Protein AF-X0WWN8-F1 (afdb_monomer_lite)

Sequence (260 aa):
TLLLDTERAAAITFVRDGEHRLFQGLSSFEMRWWQDDHRIAAACLRKPAFGNFRCLVDVGGPGGLRWAAAVEVFHGNGSYVFSQMDLVEKAAWAPVAGLLLARLADAVPSWRPVDARALAGEDAFARVGAHGPELPRDFGAGQLAGAQVVLLTGDTLWQLSPAQLRALRKWLEHGGCLYVHHLRPEQEKPLAVLCSHELELIESPQERLVFNRPGYGLARGLSSADLYLRGRGARHAGDMPGKLYAATTVATARGHVTGV

Structure (mmCIF, N/CA/C/O backbone):
data_AF-X0WWN8-F1
#
_entry.id   AF-X0WWN8-F1
#
loop_
_atom_site.group_PDB
_atom_site.id
_atom_site.type_symbol
_atom_site.label_atom_id
_atom_site.label_alt_id
_atom_site.label_comp_id
_atom_site.label_asym_id
_atom_site.label_entity_id
_atom_site.label_seq_id
_atom_site.pdbx_PDB_ins_code
_atom_site.Cartn_x
_atom_site.Cartn_y
_atom_site.Cartn_z
_atom_site.occupancy
_atom_site.B_iso_or_equiv
_atom_site.auth_seq_id
_atom_site.auth_comp_id
_atom_site.auth_asym_id
_atom_site.auth_atom_id
_atom_site.pdbx_PDB_model_num
ATOM 1 N N . THR A 1 1 ? -9.148 2.940 -13.073 1.00 72.69 1 THR A N 1
ATOM 2 C CA . THR A 1 1 ? -8.622 2.316 -14.305 1.00 72.69 1 THR A CA 1
ATOM 3 C C . THR A 1 1 ? -7.165 2.674 -14.471 1.00 72.69 1 THR A C 1
ATOM 5 O O . THR A 1 1 ? -6.834 3.841 -14.291 1.00 72.69 1 THR A O 1
ATOM 8 N N . LEU A 1 2 ? -6.306 1.693 -14.760 1.00 84.88 2 LEU A N 1
ATOM 9 C CA . LEU A 1 2 ? -4.914 1.945 -15.141 1.00 84.88 2 LEU A CA 1
ATOM 10 C C . LEU A 1 2 ? -4.880 2.433 -16.589 1.00 84.88 2 LEU A C 1
ATOM 12 O O . LEU A 1 2 ? -5.488 1.810 -17.455 1.00 84.88 2 LEU A O 1
ATOM 16 N N . LEU A 1 3 ? -4.209 3.556 -16.830 1.00 92.94 3 LEU A N 1
ATOM 17 C CA . LEU A 1 3 ? -4.091 4.154 -18.157 1.00 92.94 3 LEU A CA 1
ATOM 18 C C . LEU A 1 3 ? -2.618 4.244 -18.529 1.00 92.94 3 LEU A C 1
ATOM 20 O O . LEU A 1 3 ? -1.817 4.742 -17.740 1.00 92.94 3 LEU A O 1
ATOM 24 N N . LEU A 1 4 ? -2.284 3.777 -19.724 1.00 95.06 4 LEU A N 1
ATOM 25 C CA . LEU A 1 4 ? -0.950 3.899 -20.288 1.00 95.06 4 LEU A CA 1
ATOM 26 C C . LEU A 1 4 ? -0.747 5.317 -20.831 1.00 95.06 4 LEU A C 1
ATOM 28 O O . LEU A 1 4 ? -1.624 5.840 -21.517 1.00 95.06 4 LEU A O 1
ATOM 32 N N . ASP A 1 5 ? 0.393 5.932 -20.537 1.00 95.69 5 ASP A N 1
ATOM 33 C CA . ASP A 1 5 ? 0.824 7.188 -21.151 1.00 95.69 5 ASP A CA 1
ATOM 34 C C . ASP A 1 5 ? 2.019 6.893 -22.056 1.00 95.69 5 ASP A C 1
ATOM 36 O O . ASP A 1 5 ? 3.155 6.812 -21.591 1.00 95.69 5 ASP A O 1
ATOM 40 N N . THR A 1 6 ? 1.751 6.694 -23.348 1.00 95.12 6 THR A N 1
ATOM 41 C CA . THR A 1 6 ? 2.735 6.235 -24.342 1.00 95.12 6 THR A CA 1
ATOM 42 C C . THR A 1 6 ? 3.897 7.202 -24.547 1.00 95.12 6 THR A C 1
ATOM 44 O O . THR A 1 6 ? 4.957 6.786 -25.004 1.00 95.12 6 THR A O 1
ATOM 47 N N . GLU A 1 7 ? 3.732 8.474 -24.186 1.00 94.62 7 GLU A N 1
ATOM 48 C CA . GLU A 1 7 ? 4.774 9.497 -24.311 1.00 94.62 7 GLU A CA 1
ATOM 49 C C . GLU A 1 7 ? 5.650 9.594 -23.053 1.00 94.62 7 GLU A C 1
ATOM 51 O O . GLU A 1 7 ? 6.690 10.260 -23.049 1.00 94.62 7 GLU A O 1
ATOM 56 N N . ARG A 1 8 ? 5.259 8.935 -21.954 1.00 95.56 8 ARG A N 1
ATOM 57 C CA . ARG A 1 8 ? 5.990 9.007 -20.689 1.00 95.56 8 ARG A CA 1
ATOM 58 C C . ARG A 1 8 ? 7.080 7.945 -20.611 1.00 95.56 8 ARG A C 1
ATOM 60 O O . ARG A 1 8 ? 6.812 6.789 -20.296 1.00 95.56 8 ARG A O 1
ATOM 67 N N . ALA A 1 9 ? 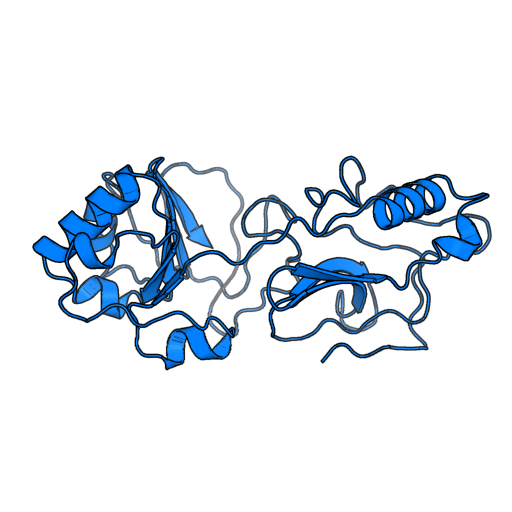8.328 8.368 -20.779 1.00 96.00 9 ALA A N 1
ATOM 68 C CA . ALA A 1 9 ? 9.510 7.581 -20.431 1.00 96.00 9 ALA A CA 1
ATOM 69 C C . ALA A 1 9 ? 10.162 8.077 -19.130 1.00 96.00 9 ALA A C 1
ATOM 71 O O . ALA A 1 9 ? 9.916 9.204 -18.684 1.00 96.00 9 ALA A O 1
ATOM 72 N N . ALA A 1 10 ? 11.004 7.239 -18.528 1.00 96.44 10 ALA A N 1
ATOM 73 C CA . ALA A 1 10 ? 11.712 7.556 -17.296 1.00 96.44 10 ALA A CA 1
ATOM 74 C C . ALA A 1 10 ? 13.165 7.076 -17.332 1.00 96.44 10 ALA A C 1
ATOM 76 O O . ALA A 1 10 ? 13.435 5.919 -17.644 1.00 96.44 10 ALA A O 1
ATOM 77 N N . ALA A 1 11 ? 14.082 7.960 -16.937 1.00 96.12 11 ALA A N 1
ATOM 78 C CA . ALA A 1 11 ? 15.487 7.636 -16.675 1.00 96.12 11 ALA A CA 1
ATOM 79 C C . ALA A 1 11 ? 15.794 7.496 -15.170 1.00 96.12 11 ALA A C 1
ATOM 81 O O . ALA A 1 11 ? 16.851 7.015 -14.771 1.00 96.12 11 ALA A O 1
ATOM 82 N N . ILE A 1 12 ? 14.866 7.942 -14.320 1.00 95.81 12 ILE A N 1
ATOM 83 C CA . ILE A 1 12 ? 14.924 7.855 -12.860 1.00 95.81 12 ILE A CA 1
ATOM 84 C C . ILE A 1 12 ? 13.549 7.405 -12.390 1.00 95.81 12 ILE A C 1
ATOM 86 O O . ILE A 1 12 ? 12.536 8.002 -12.765 1.00 95.81 12 ILE A O 1
ATOM 90 N N . THR A 1 13 ? 13.519 6.381 -11.548 1.00 95.44 13 THR A N 1
ATOM 91 C CA . THR A 1 13 ? 12.290 5.898 -10.921 1.00 95.44 13 THR A CA 1
ATOM 92 C C . THR A 1 13 ? 12.496 5.702 -9.422 1.00 95.44 13 THR A C 1
ATOM 94 O O . THR A 1 13 ? 13.626 5.692 -8.927 1.00 95.44 13 THR A O 1
ATOM 97 N N . PHE A 1 14 ? 11.403 5.624 -8.666 1.00 94.44 14 PHE A N 1
ATOM 98 C CA . PHE A 1 14 ? 11.459 5.620 -7.207 1.00 94.44 14 PHE A CA 1
ATOM 99 C C . PHE A 1 14 ? 10.725 4.413 -6.637 1.00 94.44 14 PHE A C 1
ATOM 101 O O . PHE A 1 14 ? 9.507 4.318 -6.768 1.00 94.44 14 PHE A O 1
ATOM 108 N N . VAL A 1 15 ? 11.447 3.522 -5.959 1.00 93.62 15 VAL A N 1
ATOM 109 C CA . VAL A 1 15 ? 10.846 2.383 -5.252 1.00 93.62 15 VAL A CA 1
ATOM 110 C C . VAL A 1 15 ? 9.921 2.904 -4.147 1.00 93.62 15 VAL A C 1
ATOM 112 O O . VAL A 1 15 ? 10.316 3.750 -3.339 1.00 93.62 15 VAL A O 1
ATOM 115 N N . ARG A 1 16 ? 8.679 2.413 -4.129 1.00 91.00 16 ARG A N 1
ATOM 116 C CA . ARG A 1 16 ? 7.638 2.772 -3.149 1.00 91.00 16 ARG A CA 1
ATOM 117 C C . ARG A 1 16 ? 7.248 1.648 -2.218 1.00 91.00 16 ARG A C 1
ATOM 119 O O . ARG A 1 16 ? 6.665 1.916 -1.175 1.00 91.00 16 ARG A O 1
ATOM 126 N N . ASP A 1 17 ? 7.594 0.418 -2.552 1.00 89.81 17 ASP A N 1
ATOM 127 C CA . ASP A 1 17 ? 7.449 -0.716 -1.654 1.00 89.81 17 ASP A CA 1
ATOM 128 C C . ASP A 1 17 ? 8.761 -1.505 -1.631 1.00 89.81 17 ASP A C 1
ATOM 130 O O . ASP A 1 17 ? 8.952 -2.442 -2.403 1.00 89.81 17 ASP A O 1
ATOM 134 N N . GLY A 1 18 ? 9.691 -1.086 -0.766 1.00 85.69 18 GLY A N 1
ATOM 135 C CA . GLY A 1 18 ? 10.992 -1.748 -0.609 1.00 85.69 18 GLY A CA 1
ATOM 136 C C . GLY A 1 18 ? 10.896 -3.111 0.085 1.00 85.69 18 GLY A C 1
ATOM 137 O O . GLY A 1 18 ? 11.795 -3.938 -0.044 1.00 85.69 18 GLY A O 1
ATOM 138 N N . GLU A 1 19 ? 9.787 -3.371 0.783 1.00 86.19 19 GLU A N 1
ATOM 139 C CA . GLU A 1 19 ? 9.475 -4.671 1.384 1.00 86.19 19 GLU A CA 1
ATOM 140 C C . GLU A 1 19 ? 8.786 -5.623 0.395 1.00 86.19 19 GLU A C 1
ATOM 142 O O . GLU A 1 19 ? 8.494 -6.775 0.727 1.00 86.19 19 GLU A O 1
ATOM 147 N N . HIS A 1 20 ? 8.465 -5.163 -0.816 1.00 89.56 20 HIS A N 1
ATOM 148 C CA . HIS A 1 20 ? 7.943 -6.037 -1.854 1.00 89.56 20 HIS A CA 1
ATOM 149 C C . HIS A 1 20 ? 9.041 -6.999 -2.307 1.00 89.56 20 HIS A C 1
ATOM 151 O O . HIS A 1 20 ? 10.164 -6.577 -2.581 1.00 89.56 20 HIS A O 1
ATOM 157 N N . ARG A 1 21 ? 8.717 -8.286 -2.477 1.00 89.44 21 ARG A N 1
ATOM 158 C CA . ARG A 1 21 ? 9.696 -9.322 -2.863 1.00 89.44 21 ARG A CA 1
ATOM 159 C C . ARG A 1 21 ? 10.474 -8.963 -4.135 1.00 89.44 21 ARG A C 1
ATOM 161 O O . ARG A 1 21 ? 11.662 -9.252 -4.234 1.00 89.44 21 ARG A O 1
ATOM 168 N N . LEU A 1 22 ? 9.823 -8.280 -5.080 1.00 91.44 22 LEU A N 1
ATOM 169 C CA . LEU A 1 22 ? 10.475 -7.790 -6.301 1.00 91.44 22 LEU A CA 1
ATOM 170 C C . LEU A 1 22 ? 11.592 -6.778 -6.015 1.00 91.44 22 LEU A C 1
ATOM 172 O O . LEU A 1 22 ? 12.627 -6.822 -6.671 1.00 91.44 22 LEU A O 1
ATOM 176 N N . PHE A 1 23 ? 11.427 -5.909 -5.020 1.00 91.56 23 PHE A N 1
ATOM 177 C CA . PHE A 1 23 ? 12.335 -4.791 -4.741 1.00 91.56 23 PHE A CA 1
ATOM 178 C C . PHE A 1 23 ? 13.143 -4.968 -3.457 1.00 91.56 23 PHE A C 1
ATOM 180 O O . PHE A 1 23 ? 13.880 -4.069 -3.071 1.00 91.56 23 PHE A O 1
ATOM 187 N N . GLN A 1 24 ? 13.068 -6.135 -2.815 1.00 89.19 24 GLN A N 1
ATOM 188 C CA . GLN A 1 24 ? 13.803 -6.397 -1.586 1.00 89.19 24 GLN A CA 1
ATOM 189 C C . GLN A 1 24 ? 15.311 -6.194 -1.794 1.00 89.19 24 GLN A C 1
ATOM 191 O O . GLN A 1 24 ? 15.911 -6.769 -2.712 1.00 89.19 24 GLN A O 1
ATOM 196 N N . GLY A 1 25 ? 15.911 -5.357 -0.946 1.00 90.00 25 GLY A N 1
ATOM 197 C CA . GLY A 1 25 ? 17.326 -4.983 -1.030 1.00 90.00 25 GLY A CA 1
ATOM 198 C C . GLY A 1 25 ? 17.665 -3.981 -2.140 1.00 90.00 25 GLY A C 1
ATOM 199 O O . GLY A 1 25 ? 18.836 -3.665 -2.307 1.00 90.00 25 GLY A O 1
ATOM 200 N N . LEU A 1 26 ? 16.671 -3.479 -2.881 1.00 92.00 26 LEU A N 1
ATOM 201 C CA . LEU A 1 26 ? 16.834 -2.424 -3.878 1.00 92.00 26 LEU A CA 1
ATOM 202 C C . LEU A 1 26 ? 16.269 -1.110 -3.343 1.00 92.00 26 LEU A C 1
ATOM 204 O O . LEU A 1 26 ? 15.210 -1.062 -2.714 1.00 92.00 26 LEU A O 1
ATOM 208 N N . SER A 1 27 ? 16.970 -0.023 -3.628 1.00 90.88 27 SER A N 1
ATOM 209 C CA . SER A 1 27 ? 16.557 1.333 -3.303 1.00 90.88 27 SER A CA 1
ATOM 210 C C . SER A 1 27 ? 16.242 2.118 -4.577 1.00 90.88 27 SER A C 1
ATOM 212 O O . SER A 1 27 ? 16.374 1.637 -5.700 1.00 90.88 27 SER A O 1
ATOM 214 N N . SER A 1 28 ? 15.850 3.384 -4.424 1.00 92.69 28 SER A N 1
ATOM 215 C CA . SER A 1 28 ? 15.693 4.283 -5.577 1.00 92.69 28 SER A CA 1
ATOM 216 C C . SER A 1 28 ? 17.030 4.679 -6.224 1.00 92.69 28 SER A C 1
ATOM 218 O O . SER A 1 28 ? 17.020 5.446 -7.184 1.00 92.69 28 SER A O 1
ATOM 220 N N . PHE A 1 29 ? 18.173 4.255 -5.676 1.00 93.38 29 PHE A N 1
ATOM 221 C CA . PHE A 1 29 ? 19.491 4.501 -6.259 1.00 93.38 29 PHE A CA 1
ATOM 222 C C . PHE A 1 29 ? 19.765 3.551 -7.428 1.00 93.38 29 PHE A C 1
ATOM 224 O O . PHE A 1 29 ? 20.108 4.013 -8.511 1.00 93.38 29 PHE A O 1
ATOM 231 N N . GLU A 1 30 ? 19.491 2.255 -7.252 1.00 93.75 30 GLU A N 1
ATOM 232 C CA . GLU A 1 30 ? 19.628 1.224 -8.295 1.00 93.75 30 GLU A CA 1
ATOM 233 C C . GLU A 1 30 ? 18.630 1.419 -9.455 1.00 93.75 30 GLU A C 1
ATOM 235 O O . GLU A 1 30 ? 18.763 0.839 -10.533 1.00 93.75 30 GLU A O 1
ATOM 240 N N . MET A 1 31 ? 17.627 2.271 -9.244 1.00 93.81 31 MET A N 1
ATOM 241 C CA . MET A 1 31 ? 16.556 2.589 -10.182 1.00 93.81 31 MET A CA 1
ATOM 242 C C . MET A 1 31 ? 16.827 3.888 -10.961 1.00 93.81 31 MET A C 1
ATOM 244 O O . MET A 1 31 ? 15.917 4.701 -11.172 1.00 93.81 31 MET A O 1
ATOM 248 N N . ARG A 1 32 ? 18.085 4.107 -11.368 1.00 94.56 32 ARG A N 1
ATOM 249 C CA . ARG A 1 32 ? 18.541 5.292 -12.119 1.00 94.56 32 ARG A CA 1
ATOM 250 C C . ARG A 1 32 ? 19.454 4.895 -13.273 1.00 94.56 32 ARG A C 1
ATOM 252 O O . ARG A 1 32 ? 20.302 4.027 -13.102 1.00 94.56 32 ARG A O 1
ATOM 259 N N . TRP A 1 33 ? 19.279 5.570 -14.407 1.00 93.44 33 TRP A N 1
ATOM 260 C CA . TRP A 1 33 ? 20.206 5.608 -15.539 1.00 93.44 33 TRP A CA 1
ATOM 261 C C . TRP A 1 33 ? 20.709 4.234 -15.981 1.00 93.44 33 TRP A C 1
ATOM 263 O O . TRP A 1 33 ? 21.897 3.929 -15.908 1.00 93.44 33 TRP A O 1
ATOM 273 N N . TRP A 1 34 ? 19.787 3.381 -16.425 1.00 92.44 34 TRP A N 1
ATOM 274 C CA . TRP A 1 34 ? 20.163 2.053 -16.896 1.00 92.44 34 TRP A CA 1
ATOM 275 C C . TRP A 1 34 ? 20.810 2.125 -18.280 1.00 92.44 34 TRP A C 1
ATOM 277 O O . TRP A 1 34 ? 20.112 2.231 -19.290 1.00 92.44 34 TRP A O 1
ATOM 287 N N . GLN A 1 35 ? 22.132 1.954 -18.299 1.00 83.25 35 GLN A N 1
ATOM 288 C CA . GLN A 1 35 ? 22.954 1.848 -19.511 1.00 83.25 35 GLN A CA 1
ATOM 289 C C . GLN A 1 35 ? 22.896 3.102 -20.405 1.00 83.25 35 GLN A C 1
ATOM 291 O O . GLN A 1 35 ? 22.492 4.168 -19.947 1.00 83.25 35 GLN A O 1
ATOM 296 N N . ASP A 1 36 ? 23.345 2.977 -21.656 1.00 83.12 36 ASP A N 1
ATOM 297 C CA . ASP A 1 36 ? 23.750 4.092 -22.528 1.00 83.12 36 ASP A CA 1
ATOM 298 C C . ASP A 1 36 ? 22.647 5.112 -22.862 1.00 83.12 36 ASP A C 1
ATOM 300 O O . ASP A 1 36 ? 22.922 6.304 -22.980 1.00 83.12 36 ASP A O 1
ATOM 304 N N . ASP A 1 37 ? 21.389 4.681 -22.993 1.00 91.38 37 ASP A N 1
ATOM 305 C CA . ASP A 1 37 ? 20.246 5.587 -23.212 1.00 91.38 37 ASP A CA 1
ATOM 306 C C . ASP A 1 37 ? 19.643 6.119 -21.897 1.00 91.38 37 ASP A C 1
ATOM 308 O O . ASP A 1 37 ? 18.689 6.903 -21.906 1.00 91.38 37 ASP A O 1
ATOM 312 N N . HIS A 1 38 ? 20.190 5.672 -20.761 1.00 94.25 38 HIS A N 1
ATOM 313 C CA . HIS A 1 38 ? 19.754 5.934 -19.394 1.00 94.25 38 HIS A CA 1
ATOM 314 C C . HIS A 1 38 ? 18.285 5.586 -19.097 1.00 94.25 38 HIS A C 1
ATOM 316 O O . HIS A 1 38 ? 17.790 5.917 -18.015 1.00 94.25 38 HIS A O 1
ATOM 322 N N . ARG A 1 39 ? 17.572 4.925 -20.014 1.00 95.31 39 ARG A N 1
ATOM 323 C CA . ARG A 1 39 ? 16.135 4.659 -19.914 1.00 95.31 39 ARG A CA 1
ATOM 324 C C . ARG A 1 39 ? 15.871 3.445 -19.034 1.00 95.31 39 ARG A C 1
ATOM 326 O O . ARG A 1 39 ? 16.554 2.431 -19.118 1.00 95.31 39 ARG A O 1
ATOM 333 N N . ILE A 1 40 ? 14.854 3.557 -18.189 1.00 96.19 40 ILE A N 1
ATOM 334 C CA . ILE A 1 40 ? 14.406 2.502 -17.271 1.00 96.19 40 ILE A CA 1
ATOM 335 C C . ILE A 1 40 ? 13.029 2.003 -17.655 1.00 96.19 40 ILE A C 1
ATOM 337 O O . ILE A 1 40 ? 12.753 0.821 -17.504 1.00 96.19 40 ILE A O 1
ATOM 341 N N . ALA A 1 41 ? 12.160 2.911 -18.087 1.00 96.88 41 ALA A N 1
ATOM 342 C CA . ALA A 1 41 ? 10.789 2.612 -18.448 1.00 96.88 41 ALA A CA 1
ATOM 343 C C . ALA A 1 41 ? 10.343 3.486 -19.619 1.00 96.88 41 ALA A C 1
ATOM 345 O O . ALA A 1 41 ? 10.758 4.646 -19.735 1.00 96.88 41 ALA A O 1
ATOM 346 N N . ALA A 1 42 ? 9.444 2.946 -20.431 1.00 96.00 42 ALA A N 1
ATOM 347 C CA . ALA A 1 42 ? 8.731 3.642 -21.492 1.00 96.00 42 ALA A CA 1
ATOM 348 C C . ALA A 1 42 ? 7.225 3.417 -21.325 1.00 96.00 42 ALA A C 1
ATOM 350 O O . ALA A 1 42 ? 6.813 2.479 -20.657 1.00 96.00 42 ALA A O 1
ATOM 351 N N . ALA A 1 43 ? 6.399 4.283 -21.911 1.00 96.31 43 ALA A N 1
ATOM 352 C CA . ALA A 1 43 ? 4.944 4.188 -21.823 1.00 96.31 43 ALA A CA 1
ATOM 353 C C . ALA A 1 43 ? 4.402 4.051 -20.375 1.00 96.31 43 ALA A C 1
ATOM 355 O O . ALA A 1 43 ? 3.600 3.177 -20.074 1.00 96.31 43 ALA A O 1
ATOM 356 N N . CYS A 1 44 ? 4.858 4.880 -19.432 1.00 97.12 44 CYS A N 1
ATOM 357 C CA . CYS A 1 44 ? 4.551 4.691 -18.008 1.00 97.12 44 CYS A CA 1
ATOM 358 C C . CYS A 1 44 ? 3.044 4.765 -17.691 1.00 97.12 44 CYS A C 1
ATOM 360 O O . CYS A 1 44 ? 2.265 5.469 -18.333 1.00 97.12 44 CYS A O 1
ATOM 362 N N . LEU A 1 45 ? 2.628 4.087 -16.621 1.00 96.75 45 LEU A N 1
ATOM 363 C CA . LEU A 1 45 ? 1.233 4.035 -16.183 1.00 96.75 45 LEU A CA 1
ATOM 364 C C . LEU A 1 45 ? 0.861 5.316 -15.437 1.00 96.75 45 LEU A C 1
ATOM 366 O O . LEU A 1 45 ? 1.573 5.730 -14.528 1.00 96.75 45 LEU A O 1
ATOM 370 N N . ARG A 1 46 ? -0.292 5.918 -15.729 1.00 94.00 46 ARG A N 1
ATOM 371 C CA . ARG A 1 46 ? -0.890 6.927 -14.845 1.00 94.00 46 ARG A CA 1
ATOM 372 C C . ARG A 1 46 ? -1.384 6.248 -13.571 1.00 94.00 46 ARG A C 1
ATOM 374 O O . ARG A 1 46 ? -2.137 5.273 -13.641 1.00 94.00 46 ARG A O 1
ATOM 381 N N . LYS A 1 47 ? -0.999 6.784 -12.410 1.00 91.00 47 LYS A N 1
ATOM 382 C CA . LYS A 1 47 ? -1.446 6.257 -11.116 1.00 91.00 47 LYS A CA 1
ATOM 383 C C . LYS A 1 47 ? -2.972 6.360 -11.010 1.00 91.00 47 LYS A C 1
ATOM 385 O O . LYS A 1 47 ? -3.519 7.440 -11.261 1.00 91.00 47 LYS A O 1
ATOM 390 N N . PRO A 1 48 ? -3.675 5.274 -10.644 1.00 86.94 48 PRO A N 1
ATOM 391 C CA . PRO A 1 48 ? -5.092 5.362 -10.330 1.00 86.94 48 PRO A CA 1
ATOM 392 C C . PRO A 1 48 ? -5.310 6.283 -9.125 1.00 86.94 48 PRO A C 1
ATOM 394 O O . PRO A 1 48 ? -4.488 6.331 -8.217 1.00 86.94 48 PRO A O 1
ATOM 397 N N . ALA A 1 49 ? -6.429 7.006 -9.104 1.00 80.12 49 ALA A N 1
ATOM 398 C CA . ALA A 1 49 ? -6.795 7.839 -7.956 1.00 80.12 49 ALA A CA 1
ATOM 399 C C . ALA A 1 49 ? -7.454 7.032 -6.819 1.00 80.12 49 ALA A C 1
ATOM 401 O O . ALA A 1 49 ? -7.479 7.483 -5.681 1.00 80.12 49 ALA A O 1
ATOM 402 N N . PHE A 1 50 ? -8.018 5.863 -7.135 1.00 77.81 50 PHE A N 1
ATOM 403 C CA . PHE A 1 50 ? -8.726 4.983 -6.206 1.00 77.81 50 PHE A CA 1
ATOM 404 C C . PHE A 1 50 ? -8.730 3.539 -6.728 1.00 77.81 50 PHE A C 1
ATOM 406 O O . PHE A 1 50 ? -8.504 3.298 -7.920 1.00 77.81 50 PHE A O 1
ATOM 413 N N . GLY A 1 51 ? -9.022 2.595 -5.832 1.00 80.12 51 GLY A N 1
ATOM 414 C CA . GLY A 1 51 ? -9.122 1.164 -6.113 1.00 80.12 51 GLY A CA 1
ATOM 415 C C . GLY A 1 51 ? -8.124 0.329 -5.311 1.00 80.12 51 GLY A C 1
ATOM 416 O O . GLY A 1 51 ? -7.298 0.860 -4.574 1.00 80.12 51 GLY A O 1
ATOM 417 N N . ASN A 1 52 ? -8.195 -0.990 -5.479 1.00 83.88 52 ASN A N 1
ATOM 418 C CA . ASN A 1 52 ? -7.354 -1.937 -4.755 1.00 83.88 52 ASN A CA 1
ATOM 419 C C . ASN A 1 52 ? -6.025 -2.168 -5.497 1.00 83.88 52 ASN A C 1
ATOM 421 O O . ASN A 1 52 ? -5.857 -3.143 -6.232 1.00 83.88 52 ASN A O 1
ATOM 425 N N . PHE A 1 53 ? -5.097 -1.221 -5.363 1.00 88.50 53 PHE A N 1
ATOM 426 C CA . PHE A 1 53 ? -3.783 -1.273 -6.003 1.00 88.50 53 PHE A CA 1
ATOM 427 C C . PHE A 1 53 ? -2.682 -0.782 -5.062 1.00 88.50 53 PHE A C 1
ATOM 429 O O . PHE A 1 53 ? -2.936 -0.081 -4.084 1.00 88.50 53 PHE A O 1
ATOM 436 N N . ARG A 1 54 ? -1.438 -1.117 -5.395 1.00 90.62 54 ARG A N 1
ATOM 437 C CA . ARG A 1 54 ? -0.230 -0.618 -4.746 1.00 90.62 54 ARG A CA 1
ATOM 438 C C . ARG A 1 54 ? 0.741 -0.119 -5.806 1.00 90.62 54 ARG A C 1
ATOM 440 O O . ARG A 1 54 ? 1.102 -0.857 -6.719 1.00 90.62 54 ARG A O 1
ATOM 447 N N . CYS A 1 55 ? 1.193 1.128 -5.689 1.00 93.19 55 CYS A N 1
ATOM 448 C CA . CYS A 1 55 ? 2.292 1.596 -6.529 1.00 93.19 55 CYS A CA 1
ATOM 449 C C . CYS A 1 55 ? 3.591 0.938 -6.057 1.00 93.19 55 CYS A C 1
ATOM 451 O O . CYS A 1 55 ? 3.937 1.047 -4.885 1.00 93.19 55 CYS A O 1
ATOM 453 N N . LEU A 1 56 ? 4.314 0.252 -6.937 1.00 94.12 56 LEU A N 1
ATOM 454 C CA . LEU A 1 56 ? 5.588 -0.367 -6.570 1.00 94.12 56 LEU A CA 1
ATOM 455 C C . LEU A 1 56 ? 6.764 0.550 -6.903 1.00 94.12 56 LEU A C 1
ATOM 457 O O . LEU A 1 56 ? 7.710 0.658 -6.120 1.00 94.12 56 LEU A O 1
ATOM 461 N N . VAL A 1 57 ? 6.687 1.231 -8.050 1.00 95.38 57 VAL A N 1
ATOM 462 C CA . VAL A 1 57 ? 7.733 2.124 -8.552 1.00 95.38 57 VAL A CA 1
ATOM 463 C C . VAL A 1 57 ? 7.097 3.361 -9.179 1.00 95.38 57 VAL A C 1
ATOM 465 O O . VAL A 1 57 ? 6.415 3.262 -10.197 1.00 95.38 57 VAL A O 1
ATOM 468 N N . ASP A 1 58 ? 7.360 4.528 -8.599 1.00 95.44 58 ASP A N 1
ATOM 469 C CA . ASP A 1 58 ? 6.904 5.828 -9.094 1.00 95.44 58 ASP A CA 1
ATOM 470 C C . ASP A 1 58 ? 7.801 6.362 -10.220 1.00 95.44 58 ASP A C 1
ATOM 472 O O . ASP A 1 58 ? 9.015 6.140 -10.250 1.00 95.44 58 ASP A O 1
ATOM 476 N N . VAL A 1 59 ? 7.199 7.183 -11.075 1.00 95.62 59 VAL A N 1
ATOM 477 C CA . VAL A 1 59 ? 7.848 7.939 -12.147 1.00 95.62 59 VAL A CA 1
ATOM 478 C C . VAL A 1 59 ? 7.514 9.421 -11.990 1.00 95.62 59 VAL A C 1
ATOM 480 O O . VAL A 1 59 ? 6.356 9.808 -11.809 1.00 95.62 59 VAL A O 1
ATOM 483 N N . GLY A 1 60 ? 8.547 10.262 -12.059 1.00 91.69 60 GLY A N 1
ATOM 484 C CA . GLY A 1 60 ? 8.388 11.713 -12.079 1.00 91.69 60 GLY A CA 1
ATOM 485 C C . GLY A 1 60 ? 7.960 12.234 -13.451 1.00 91.69 60 GLY A C 1
ATOM 486 O O . GLY A 1 60 ? 8.318 11.680 -14.487 1.00 91.69 60 GLY A O 1
ATOM 487 N N . GLY A 1 61 ? 7.223 13.340 -13.461 1.00 88.31 61 GLY A N 1
ATOM 488 C CA . GLY A 1 61 ? 6.851 14.053 -14.678 1.00 88.31 61 GLY A CA 1
ATOM 489 C C . GLY A 1 61 ? 6.168 15.391 -14.378 1.00 88.31 61 GLY A C 1
ATOM 490 O O . GLY A 1 61 ? 6.192 15.863 -13.235 1.00 88.31 61 GLY A O 1
ATOM 491 N N . PRO A 1 62 ? 5.536 16.019 -15.385 1.00 85.19 62 PRO A N 1
ATOM 492 C CA . PRO A 1 62 ? 4.751 17.235 -15.203 1.00 85.19 62 PRO A CA 1
ATOM 493 C C . PRO A 1 62 ? 3.689 17.070 -14.106 1.00 85.19 62 PRO A C 1
ATOM 495 O O . PRO A 1 62 ? 2.841 16.183 -14.155 1.00 85.19 62 PRO A O 1
ATOM 498 N N . GLY A 1 63 ? 3.728 17.926 -13.086 1.00 82.06 63 GLY A N 1
ATOM 499 C CA . GLY A 1 63 ? 2.804 17.827 -11.952 1.00 82.06 63 GLY A CA 1
ATOM 500 C C . GLY A 1 63 ? 3.171 16.765 -10.906 1.00 82.06 63 GLY A C 1
ATOM 501 O O . GLY A 1 63 ? 2.322 16.438 -10.074 1.00 82.06 63 GLY A O 1
ATOM 502 N N . GLY A 1 64 ? 4.410 16.257 -10.918 1.00 88.75 64 GLY A N 1
ATOM 503 C CA . GLY A 1 64 ? 4.995 15.453 -9.844 1.00 88.75 64 GLY A CA 1
ATOM 504 C C . GLY A 1 64 ? 5.005 13.948 -10.120 1.00 88.75 64 GLY A C 1
ATOM 505 O O . GLY A 1 64 ? 5.273 13.505 -11.234 1.00 88.75 64 GLY A O 1
ATOM 506 N N . LEU A 1 65 ? 4.736 13.158 -9.081 1.00 90.75 65 LEU A N 1
ATOM 507 C CA . LEU A 1 65 ? 4.802 11.690 -9.087 1.00 90.75 65 LEU A CA 1
ATOM 508 C C . LEU A 1 65 ? 3.455 11.071 -9.491 1.00 90.75 65 LEU A C 1
ATOM 510 O O . LEU A 1 65 ? 2.856 10.307 -8.740 1.00 90.75 65 LEU A O 1
ATOM 514 N N . ARG A 1 66 ? 2.928 11.469 -10.654 1.00 91.19 66 ARG A N 1
ATOM 515 C CA . ARG A 1 66 ? 1.599 11.038 -11.139 1.00 91.19 66 ARG A CA 1
ATOM 516 C C . ARG A 1 66 ? 1.631 9.751 -11.962 1.00 91.19 66 ARG A C 1
ATOM 518 O O . ARG A 1 66 ? 0.573 9.255 -12.354 1.00 91.19 66 ARG A O 1
ATOM 525 N N . TRP A 1 67 ? 2.823 9.227 -12.228 1.00 95.62 67 TRP A N 1
ATOM 526 C CA . TRP A 1 67 ? 3.029 8.022 -13.017 1.00 95.62 67 TRP A CA 1
ATOM 527 C C . TRP A 1 67 ? 3.736 6.947 -12.204 1.00 95.62 67 TRP A C 1
ATOM 529 O O . TRP A 1 67 ? 4.374 7.225 -11.189 1.00 95.62 67 TRP A O 1
ATOM 539 N N . ALA A 1 68 ? 3.630 5.719 -12.685 1.00 96.44 68 ALA A N 1
ATOM 540 C CA . ALA A 1 68 ? 4.271 4.548 -12.136 1.00 96.44 68 ALA A CA 1
ATOM 541 C C . ALA A 1 68 ? 4.915 3.734 -13.262 1.00 96.44 68 ALA A C 1
ATOM 543 O O . ALA A 1 68 ? 4.320 3.534 -14.322 1.00 96.44 68 ALA A O 1
ATOM 544 N N . ALA A 1 69 ? 6.126 3.248 -13.011 1.00 96.94 69 ALA A N 1
ATOM 545 C CA . ALA A 1 69 ? 6.774 2.254 -13.858 1.00 96.94 69 ALA A CA 1
ATOM 546 C C . ALA A 1 69 ? 6.317 0.838 -13.487 1.00 96.94 69 ALA A C 1
ATOM 548 O O . ALA A 1 69 ? 6.380 -0.056 -14.324 1.00 96.94 69 ALA A O 1
ATOM 549 N N . ALA A 1 70 ? 5.837 0.629 -12.255 1.00 95.75 70 ALA A N 1
ATOM 550 C CA . ALA A 1 70 ? 5.254 -0.639 -11.838 1.00 95.75 70 ALA A CA 1
ATOM 551 C C . ALA A 1 70 ? 4.131 -0.457 -10.810 1.00 95.75 70 ALA A C 1
ATOM 553 O O . ALA A 1 70 ? 4.267 0.312 -9.853 1.00 95.75 70 ALA A O 1
ATOM 554 N N . VAL A 1 71 ? 3.040 -1.201 -10.990 1.00 94.75 71 VAL A N 1
ATOM 555 C CA . VAL A 1 71 ? 1.866 -1.216 -10.106 1.00 94.75 71 VAL A CA 1
ATOM 556 C C . VAL A 1 71 ? 1.432 -2.657 -9.862 1.00 94.75 71 VAL A C 1
ATOM 558 O O . VAL A 1 71 ? 1.339 -3.444 -10.800 1.00 94.75 71 VAL A O 1
ATOM 561 N N . GLU A 1 72 ? 1.122 -2.985 -8.613 1.00 93.25 72 GLU A N 1
ATOM 562 C CA . GLU A 1 72 ? 0.419 -4.210 -8.245 1.00 93.25 72 GLU A CA 1
ATOM 563 C C . GLU A 1 72 ? -1.081 -3.920 -8.121 1.00 93.25 72 GLU A C 1
ATOM 565 O O . GLU A 1 72 ? -1.478 -2.945 -7.484 1.00 93.25 72 GLU A O 1
ATOM 570 N N . VAL A 1 73 ? -1.929 -4.744 -8.729 1.00 91.19 73 VAL A N 1
ATOM 571 C CA . VAL A 1 73 ? -3.391 -4.658 -8.621 1.00 91.19 73 VAL A CA 1
ATOM 572 C C . VAL A 1 73 ? -3.903 -5.924 -7.962 1.00 91.19 73 VAL A C 1
ATOM 574 O O . VAL A 1 73 ? -3.644 -7.023 -8.450 1.00 91.19 73 VAL A O 1
ATOM 577 N N . PHE A 1 74 ? -4.651 -5.771 -6.875 1.00 87.94 74 PHE A N 1
ATOM 578 C CA . PHE A 1 74 ? -5.200 -6.887 -6.114 1.00 87.94 74 PHE A CA 1
ATOM 579 C C . PHE A 1 74 ? -6.567 -7.282 -6.671 1.00 87.94 74 PHE A C 1
ATOM 581 O O . PHE A 1 74 ? -7.445 -6.435 -6.866 1.00 87.94 74 PHE A O 1
ATOM 588 N N . HIS A 1 75 ? -6.753 -8.573 -6.935 1.00 85.62 75 HIS A N 1
ATOM 589 C CA . HIS A 1 75 ? -7.978 -9.094 -7.527 1.00 85.62 75 HIS A CA 1
ATOM 590 C C . HIS A 1 75 ? -8.262 -10.528 -7.067 1.00 85.62 75 HIS A C 1
ATOM 592 O O . HIS A 1 75 ? -7.417 -11.416 -7.191 1.00 85.62 75 HIS A O 1
ATOM 598 N N . GLY A 1 76 ? -9.477 -10.769 -6.567 1.00 84.94 76 GLY A N 1
ATOM 599 C CA . GLY A 1 76 ? -9.884 -12.080 -6.061 1.00 84.94 76 GLY A CA 1
ATOM 600 C C . GLY A 1 76 ? -8.993 -12.539 -4.906 1.00 84.94 76 GLY A C 1
ATOM 601 O O . GLY A 1 76 ? -8.914 -11.859 -3.891 1.00 84.94 76 GLY A O 1
ATOM 602 N N . ASN A 1 77 ? -8.309 -13.672 -5.084 1.00 82.94 77 ASN A N 1
ATOM 603 C CA . ASN A 1 77 ? -7.386 -14.260 -4.103 1.00 82.94 77 ASN A CA 1
ATOM 604 C C . ASN A 1 77 ? -5.902 -14.031 -4.446 1.00 82.94 77 ASN A C 1
ATOM 606 O O . ASN A 1 77 ? -5.043 -14.765 -3.962 1.00 82.94 77 ASN A O 1
ATOM 610 N N . GLY A 1 78 ? -5.592 -13.064 -5.312 1.00 87.38 78 GLY A N 1
ATOM 611 C CA . GLY A 1 78 ? -4.223 -12.804 -5.745 1.00 87.38 78 GLY A CA 1
ATOM 612 C C . GLY A 1 78 ? -4.020 -11.388 -6.268 1.00 87.38 78 GLY A C 1
ATOM 613 O O . GLY A 1 78 ? -4.778 -10.466 -5.960 1.00 87.38 78 GLY A O 1
ATOM 614 N N . SER A 1 79 ? -2.969 -11.213 -7.059 1.00 90.75 79 SER A N 1
ATOM 615 C CA . SER A 1 79 ? -2.601 -9.923 -7.627 1.00 90.75 79 SER A CA 1
ATOM 616 C C . SER A 1 79 ? -1.975 -10.060 -9.011 1.00 90.75 79 SER A C 1
ATOM 618 O O . SER A 1 79 ? -1.485 -11.121 -9.396 1.00 90.75 79 SER A O 1
ATOM 620 N N . TYR A 1 80 ? -1.999 -8.955 -9.750 1.00 90.88 80 TYR A N 1
ATOM 621 C CA . TYR A 1 80 ? -1.301 -8.770 -11.016 1.00 90.88 80 TYR A CA 1
ATOM 622 C C . TYR A 1 80 ? -0.252 -7.678 -10.850 1.00 90.88 80 TYR A C 1
ATOM 624 O O . TYR A 1 80 ? -0.556 -6.619 -10.301 1.00 90.88 80 TYR A O 1
ATOM 632 N N . VAL A 1 81 ? 0.955 -7.894 -11.371 1.00 92.19 81 VAL A N 1
ATOM 633 C CA . VAL A 1 81 ? 1.984 -6.851 -11.447 1.00 92.19 81 VAL A CA 1
ATOM 634 C C . VAL A 1 81 ? 2.078 -6.351 -12.882 1.00 92.19 81 VAL A C 1
ATOM 636 O O . VAL A 1 81 ? 2.462 -7.088 -13.786 1.00 92.19 81 VAL A O 1
ATOM 639 N N . PHE A 1 82 ? 1.747 -5.080 -13.085 1.00 93.69 82 PHE A N 1
ATOM 640 C CA . PHE A 1 82 ? 1.947 -4.376 -14.345 1.00 93.69 82 PHE A CA 1
ATOM 641 C C . PHE A 1 82 ? 3.283 -3.642 -14.278 1.00 93.69 82 PHE A C 1
ATOM 643 O O . PHE A 1 82 ? 3.473 -2.808 -13.394 1.00 93.69 82 PHE A O 1
ATOM 650 N N . SER A 1 83 ? 4.196 -3.935 -15.203 1.00 95.12 83 SER A N 1
ATOM 651 C CA . SER A 1 83 ? 5.503 -3.278 -15.311 1.00 95.12 83 SER A CA 1
ATOM 652 C C . SER A 1 83 ? 5.662 -2.661 -16.694 1.00 95.12 83 SER A C 1
ATOM 654 O O . SER A 1 83 ? 5.323 -3.283 -17.695 1.00 95.12 83 SER A O 1
ATOM 656 N N . GLN A 1 84 ? 6.167 -1.435 -16.728 1.00 96.62 84 GLN A N 1
ATOM 657 C CA . GLN A 1 84 ? 6.580 -0.690 -17.919 1.00 96.62 84 GLN A CA 1
ATOM 658 C C . GLN A 1 84 ? 8.092 -0.434 -17.924 1.00 96.62 84 GLN A C 1
ATOM 660 O O . GLN A 1 84 ? 8.596 0.354 -18.715 1.00 96.62 84 GLN A O 1
ATOM 665 N N . MET A 1 85 ? 8.817 -1.080 -17.007 1.00 96.88 85 MET A N 1
ATOM 666 C CA . MET A 1 85 ? 10.273 -1.068 -17.004 1.00 96.88 85 MET A CA 1
ATOM 667 C C . MET A 1 85 ? 10.803 -1.942 -18.145 1.00 96.88 85 MET A C 1
ATOM 669 O O . MET A 1 85 ? 10.248 -3.012 -18.403 1.00 96.88 85 MET A O 1
ATOM 673 N N . ASP A 1 86 ? 11.912 -1.531 -18.752 1.00 96.44 86 ASP A N 1
ATOM 674 C CA . ASP A 1 86 ? 12.594 -2.177 -19.882 1.00 96.44 86 ASP A CA 1
ATOM 675 C C . ASP A 1 86 ? 13.332 -3.459 -19.437 1.00 96.44 86 ASP A C 1
ATOM 677 O O . ASP A 1 86 ? 14.523 -3.653 -19.682 1.00 96.44 86 ASP A O 1
ATOM 681 N N . LEU A 1 87 ? 12.642 -4.340 -18.709 1.00 96.06 87 LEU A N 1
ATOM 682 C CA . LEU A 1 87 ? 13.239 -5.495 -18.044 1.00 96.06 87 LEU A CA 1
ATOM 683 C C . LEU A 1 87 ? 13.745 -6.527 -19.045 1.00 96.06 87 LEU A C 1
ATOM 685 O O . LEU A 1 87 ? 14.866 -6.997 -18.914 1.00 96.06 87 LEU A O 1
ATOM 689 N N . VAL A 1 88 ? 12.927 -6.864 -20.044 1.00 95.62 88 VAL A N 1
ATOM 690 C CA . VAL A 1 88 ? 13.266 -7.876 -21.055 1.00 95.62 88 VAL A CA 1
ATOM 691 C C . VAL A 1 88 ? 14.381 -7.370 -21.963 1.00 95.62 88 VAL A C 1
ATOM 693 O O . VAL A 1 88 ? 15.376 -8.062 -22.157 1.00 95.62 88 VAL A O 1
ATOM 696 N N . GLU A 1 89 ? 14.245 -6.142 -22.466 1.00 94.19 89 GLU A N 1
ATOM 697 C CA . GLU A 1 89 ? 15.206 -5.530 -23.391 1.00 94.19 89 GLU A CA 1
ATOM 698 C C . GLU A 1 89 ? 16.593 -5.366 -22.758 1.00 94.19 89 GLU A C 1
ATOM 700 O O . GLU A 1 89 ? 17.612 -5.544 -23.428 1.00 94.19 89 GLU A O 1
ATOM 705 N N . LYS A 1 90 ? 16.646 -5.058 -21.455 1.00 95.56 90 LYS A N 1
ATOM 706 C CA . LYS A 1 90 ? 17.901 -4.752 -20.758 1.00 95.56 90 LYS A CA 1
ATOM 707 C C . LYS A 1 90 ? 18.417 -5.882 -19.867 1.00 95.56 90 LYS A C 1
ATOM 709 O O . LYS A 1 90 ? 19.510 -5.732 -19.327 1.00 95.56 90 LYS A O 1
ATOM 714 N N . ALA A 1 91 ? 17.714 -7.010 -19.731 1.00 95.94 91 ALA A N 1
ATOM 715 C CA . ALA A 1 91 ? 18.083 -8.086 -18.798 1.00 95.94 91 ALA A CA 1
ATOM 716 C C . ALA A 1 91 ? 19.521 -8.599 -18.962 1.00 95.94 91 ALA A C 1
ATOM 718 O O . ALA A 1 91 ? 20.182 -8.886 -17.967 1.00 95.94 91 ALA A O 1
ATOM 719 N N . ALA A 1 92 ? 20.007 -8.705 -20.203 1.00 93.81 92 ALA A N 1
ATOM 720 C CA . ALA A 1 92 ? 21.332 -9.250 -20.497 1.00 93.81 92 ALA A CA 1
ATOM 721 C C . ALA A 1 92 ? 22.492 -8.305 -20.132 1.00 93.81 92 ALA A C 1
ATOM 723 O O . ALA A 1 92 ? 23.627 -8.759 -20.011 1.00 93.81 92 ALA A O 1
ATOM 724 N N . TRP A 1 93 ? 22.224 -7.008 -19.947 1.00 92.50 93 TRP A N 1
ATOM 725 C CA . TRP A 1 93 ? 23.274 -5.986 -19.844 1.00 92.50 93 TRP A CA 1
ATOM 726 C C . TRP A 1 93 ? 23.113 -5.078 -18.623 1.00 92.50 93 TRP A C 1
ATOM 728 O O . TRP A 1 93 ? 24.100 -4.564 -18.114 1.00 92.50 93 TRP A O 1
ATOM 738 N N . ALA A 1 94 ? 21.893 -4.867 -18.121 1.00 94.75 94 ALA A N 1
ATOM 739 C CA . ALA A 1 94 ? 21.617 -4.143 -16.884 1.00 94.75 94 ALA A CA 1
ATOM 740 C C . ALA A 1 94 ? 21.329 -5.150 -15.754 1.00 94.75 94 ALA A C 1
ATOM 742 O O . ALA A 1 94 ? 20.239 -5.728 -15.723 1.00 94.75 94 ALA A O 1
ATOM 743 N N . PRO A 1 95 ? 22.253 -5.347 -14.789 1.00 93.94 95 PRO A N 1
ATOM 744 C CA . PRO A 1 95 ? 22.088 -6.357 -13.739 1.00 93.94 95 PRO A CA 1
ATOM 745 C C . PRO A 1 95 ? 20.786 -6.210 -12.941 1.00 93.94 95 PRO A C 1
ATOM 747 O O . PRO A 1 95 ? 20.140 -7.203 -12.615 1.00 93.94 95 PRO A O 1
ATOM 750 N N . VAL A 1 96 ? 20.362 -4.970 -12.673 1.00 95.50 96 VAL A N 1
ATOM 751 C CA . VAL A 1 96 ? 19.101 -4.681 -11.970 1.00 95.50 96 VAL A CA 1
ATOM 752 C C . VAL A 1 96 ? 17.888 -5.128 -12.791 1.00 95.50 96 VAL A C 1
ATOM 754 O O . VAL A 1 96 ? 16.964 -5.713 -12.231 1.00 95.50 96 VAL A O 1
ATOM 757 N N . ALA A 1 97 ? 17.899 -4.923 -14.112 1.00 96.06 97 ALA A N 1
ATOM 758 C CA . ALA A 1 97 ? 16.822 -5.367 -14.994 1.00 96.06 97 ALA A CA 1
ATOM 759 C C . ALA A 1 97 ? 16.721 -6.900 -15.027 1.00 96.06 97 ALA A C 1
ATOM 761 O O . ALA A 1 97 ? 15.629 -7.444 -14.866 1.00 96.06 97 ALA A O 1
ATOM 762 N N . GLY A 1 98 ? 17.860 -7.594 -15.149 1.00 96.19 98 GLY A N 1
ATOM 763 C CA . GLY A 1 98 ? 17.916 -9.059 -15.126 1.00 96.19 98 GLY A CA 1
ATOM 764 C C . GLY A 1 98 ? 17.446 -9.646 -13.793 1.00 96.19 98 GLY A C 1
ATOM 765 O O . GLY A 1 98 ? 16.638 -10.574 -13.773 1.00 96.19 98 GLY A O 1
ATOM 766 N N . LEU A 1 99 ? 17.869 -9.053 -12.671 1.00 96.12 99 LEU A N 1
ATOM 767 C CA . LEU A 1 99 ? 17.415 -9.438 -11.333 1.00 96.12 99 LEU A CA 1
ATOM 768 C C . LEU A 1 99 ? 15.900 -9.260 -11.167 1.00 96.12 99 LEU A C 1
ATOM 770 O O . LEU A 1 99 ? 15.225 -10.160 -10.669 1.00 96.12 99 LEU A O 1
ATOM 774 N N . LEU A 1 100 ? 15.357 -8.106 -11.564 1.00 95.62 100 LEU A N 1
ATOM 775 C CA . LEU A 1 100 ? 13.923 -7.827 -11.465 1.00 95.62 100 LEU A CA 1
ATOM 776 C C . LEU A 1 100 ? 13.099 -8.753 -12.366 1.00 95.62 100 LEU A C 1
ATOM 778 O O . LEU A 1 100 ? 12.041 -9.216 -11.939 1.00 95.62 100 LEU A O 1
ATOM 782 N N . LEU A 1 101 ? 13.589 -9.062 -13.571 1.00 96.06 101 LEU A N 1
ATOM 783 C CA . LEU A 1 101 ? 12.945 -10.013 -14.476 1.00 96.06 101 LEU A CA 1
ATOM 784 C C . LEU A 1 101 ? 12.900 -11.423 -13.873 1.00 96.06 101 LEU A C 1
ATOM 786 O O . LEU A 1 101 ? 11.839 -12.042 -13.866 1.00 96.06 101 LEU A O 1
ATOM 790 N N . ALA A 1 102 ? 14.013 -11.901 -13.307 1.00 95.00 102 ALA A N 1
ATOM 791 C CA . ALA A 1 102 ? 14.058 -13.189 -12.615 1.00 95.00 102 ALA A CA 1
ATOM 792 C C . ALA A 1 102 ? 13.094 -13.222 -11.418 1.00 95.00 102 ALA A C 1
ATOM 794 O O . ALA A 1 102 ? 12.304 -14.150 -11.271 1.00 95.00 102 ALA A O 1
ATOM 795 N N . ARG A 1 103 ? 13.072 -12.159 -10.602 1.00 93.94 103 ARG A N 1
ATOM 796 C CA . ARG A 1 103 ? 12.144 -12.051 -9.465 1.00 93.94 103 ARG A CA 1
ATOM 797 C C . ARG A 1 103 ? 10.680 -12.031 -9.891 1.00 93.94 103 ARG A C 1
ATOM 799 O O . ARG A 1 103 ? 9.859 -12.548 -9.145 1.00 93.94 103 ARG A O 1
ATOM 806 N N . LEU A 1 104 ? 10.350 -11.430 -11.036 1.00 91.56 104 LEU A N 1
ATOM 807 C CA . LEU A 1 104 ? 9.001 -11.466 -11.607 1.00 91.56 104 LEU A CA 1
ATOM 808 C C . LEU A 1 104 ? 8.625 -12.867 -12.089 1.00 91.56 104 LEU A C 1
ATOM 810 O O . LEU A 1 104 ? 7.503 -13.293 -11.837 1.00 91.56 104 LEU A O 1
ATOM 814 N N . ALA A 1 105 ? 9.548 -13.585 -12.732 1.00 89.81 105 ALA A N 1
ATOM 815 C CA . ALA A 1 105 ? 9.322 -14.970 -13.145 1.00 89.81 105 ALA A CA 1
ATOM 816 C C . ALA A 1 105 ? 9.083 -15.899 -11.937 1.00 89.81 105 ALA A C 1
ATOM 818 O O . ALA A 1 105 ? 8.232 -16.782 -12.000 1.00 89.81 105 ALA A O 1
ATOM 819 N N . ASP A 1 106 ? 9.764 -15.638 -10.818 1.00 87.31 106 ASP A N 1
ATOM 820 C CA . ASP A 1 106 ? 9.621 -16.382 -9.557 1.00 87.31 106 ASP A CA 1
ATOM 821 C C . ASP A 1 106 ? 8.519 -15.835 -8.627 1.00 87.31 106 ASP A C 1
ATOM 823 O O . ASP A 1 106 ? 8.308 -16.342 -7.509 1.00 87.31 106 ASP A O 1
ATOM 827 N N . ALA A 1 107 ? 7.850 -14.748 -9.023 1.00 78.94 107 ALA A N 1
ATOM 828 C CA . ALA A 1 107 ? 6.876 -14.080 -8.178 1.00 78.94 107 ALA A CA 1
ATOM 829 C C . ALA A 1 107 ? 5.592 -14.908 -8.098 1.00 78.94 107 ALA A C 1
ATOM 831 O O . ALA A 1 107 ? 4.764 -14.922 -9.003 1.00 78.94 107 ALA A O 1
ATOM 832 N N . VAL A 1 108 ? 5.391 -15.547 -6.948 1.00 69.44 108 VAL A N 1
ATOM 833 C CA . VAL A 1 108 ? 4.074 -16.035 -6.536 1.00 69.44 108 VAL A CA 1
ATOM 834 C C . VAL A 1 108 ? 3.346 -14.869 -5.864 1.00 69.44 108 VAL A C 1
ATOM 836 O O . VAL A 1 108 ? 3.932 -14.275 -4.949 1.00 69.44 108 VAL A O 1
ATOM 839 N N . PRO A 1 109 ? 2.104 -14.532 -6.265 1.00 66.88 109 PRO A N 1
ATOM 840 C CA . PRO A 1 109 ? 1.304 -13.532 -5.570 1.00 66.88 109 PRO A CA 1
ATOM 841 C C . PRO A 1 109 ? 1.250 -13.850 -4.073 1.00 66.88 109 PRO A C 1
ATOM 843 O O . PRO A 1 109 ? 0.743 -14.894 -3.661 1.00 66.88 109 PRO A O 1
ATOM 846 N N . SER A 1 110 ? 1.823 -12.974 -3.249 1.00 67.44 110 SER A N 1
ATOM 847 C CA . SER A 1 110 ? 1.853 -13.151 -1.792 1.00 67.44 110 SER A CA 1
ATOM 848 C C . SER A 1 110 ? 0.660 -12.502 -1.102 1.00 67.44 110 SER A C 1
ATOM 850 O O . SER A 1 110 ? 0.459 -12.695 0.096 1.00 67.44 110 SER A O 1
ATOM 852 N N . TRP A 1 111 ? -0.112 -11.696 -1.832 1.00 79.38 111 TRP A N 1
ATOM 853 C CA . TRP A 1 111 ? -1.288 -11.050 -1.282 1.00 79.38 111 TRP A CA 1
ATOM 854 C C . TRP A 1 111 ? -2.421 -12.056 -1.097 1.00 79.38 111 TRP A C 1
ATOM 856 O O . TRP A 1 111 ? -2.739 -12.833 -1.995 1.00 79.38 111 TRP A O 1
ATOM 866 N N . ARG A 1 112 ? -3.041 -12.004 0.080 1.00 76.88 112 ARG A N 1
ATOM 867 C CA . ARG A 1 112 ? -4.286 -12.699 0.387 1.00 76.88 112 ARG A CA 1
ATOM 868 C C . ARG A 1 112 ? -5.260 -11.684 0.981 1.00 76.88 112 ARG A C 1
ATOM 870 O O . ARG A 1 112 ? -4.814 -10.851 1.777 1.00 76.88 112 ARG A O 1
ATOM 877 N N . PRO A 1 113 ? -6.554 -11.743 0.624 1.00 79.38 113 PRO A N 1
ATOM 878 C CA . PRO A 1 113 ? -7.570 -10.96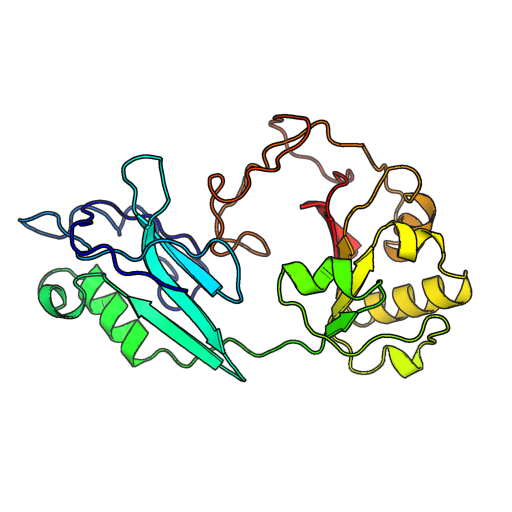4 1.313 1.00 79.38 113 PRO A CA 1
ATOM 879 C C . PRO A 1 113 ? -7.513 -11.238 2.816 1.00 79.38 113 PRO A C 1
ATOM 881 O O . PRO A 1 113 ? -7.284 -12.374 3.232 1.00 79.38 113 PRO A O 1
ATOM 884 N N . VAL A 1 114 ? -7.722 -10.196 3.617 1.00 81.81 114 VAL A N 1
ATOM 885 C CA . VAL A 1 114 ? -7.933 -10.342 5.060 1.00 81.81 114 VAL A CA 1
ATOM 886 C C . VAL A 1 114 ? -9.424 -10.419 5.347 1.00 81.81 114 VAL A C 1
ATOM 888 O O . VAL A 1 114 ? -10.216 -9.721 4.710 1.00 81.81 114 VAL A O 1
ATOM 891 N N . ASP A 1 115 ? -9.803 -11.223 6.336 1.00 83.75 115 ASP A N 1
ATOM 892 C CA . ASP A 1 115 ? -11.183 -11.286 6.809 1.00 83.75 115 ASP A CA 1
ATOM 893 C C . ASP A 1 115 ? -11.518 -10.022 7.608 1.00 83.75 115 ASP A C 1
ATOM 895 O O . ASP A 1 115 ? -11.323 -9.943 8.825 1.00 83.75 115 ASP A O 1
ATOM 899 N N . ALA A 1 116 ? -11.999 -9.001 6.900 1.00 85.12 116 ALA A N 1
ATOM 900 C CA . ALA A 1 116 ? -12.436 -7.742 7.483 1.00 85.12 116 ALA A CA 1
ATOM 901 C C . ALA A 1 116 ? -13.931 -7.772 7.847 1.00 85.12 116 ALA A C 1
ATOM 903 O O . ALA A 1 116 ? -14.751 -8.408 7.175 1.00 85.12 116 ALA A O 1
ATOM 904 N N . ARG A 1 117 ? -14.296 -7.052 8.909 1.00 86.88 117 ARG A N 1
ATOM 905 C CA . ARG A 1 117 ? -15.679 -6.715 9.276 1.00 86.88 117 ARG A CA 1
ATOM 906 C C . ARG A 1 117 ? -15.800 -5.207 9.432 1.00 86.88 117 ARG A C 1
ATOM 908 O O . ARG A 1 117 ? -14.890 -4.574 9.964 1.00 86.88 117 ARG A O 1
ATOM 915 N N . ALA A 1 118 ? -16.905 -4.634 8.974 1.00 84.94 118 ALA A N 1
ATOM 916 C CA . ALA A 1 118 ? -17.148 -3.201 9.090 1.00 84.94 118 ALA A CA 1
ATOM 917 C C . ALA A 1 118 ? -18.252 -2.934 10.116 1.00 84.94 118 ALA A C 1
ATOM 919 O O . ALA A 1 118 ? -19.348 -3.471 10.015 1.00 84.94 118 ALA A O 1
ATOM 920 N N . LEU A 1 119 ? -17.944 -2.096 11.099 1.00 79.19 119 LEU A N 1
ATOM 921 C CA . LEU A 1 119 ? -18.865 -1.547 12.084 1.00 79.19 119 LEU A CA 1
ATOM 922 C C . LEU A 1 119 ? -18.942 -0.032 11.853 1.00 79.19 119 LEU A C 1
ATOM 924 O O . LEU A 1 119 ? -18.440 0.773 12.635 1.00 79.19 119 LEU A O 1
ATOM 928 N N . ALA A 1 120 ? -19.478 0.352 10.704 1.00 68.25 120 ALA A N 1
ATOM 929 C CA . ALA A 1 120 ? -19.745 1.732 10.324 1.00 68.25 120 ALA A CA 1
ATOM 930 C C . ALA A 1 120 ? -20.884 1.739 9.301 1.00 68.25 120 ALA A C 1
ATOM 932 O O . ALA A 1 120 ? -21.122 0.724 8.650 1.00 68.25 120 ALA A O 1
ATOM 933 N N . GLY A 1 121 ? -21.556 2.882 9.124 1.00 61.72 121 GLY A N 1
ATOM 934 C CA . GLY A 1 121 ? -22.438 3.061 7.968 1.00 61.72 121 GLY A CA 1
ATOM 935 C C . GLY A 1 121 ? -21.659 2.794 6.677 1.00 61.72 121 GLY A C 1
ATOM 936 O O . GLY A 1 121 ? -20.524 3.266 6.549 1.00 61.72 121 GLY A O 1
ATOM 937 N N . GLU A 1 122 ? -22.252 2.021 5.760 1.00 54.78 122 GLU A N 1
ATOM 938 C CA . GLU A 1 122 ? -21.624 1.504 4.530 1.00 54.78 122 GLU A CA 1
ATOM 939 C C . GLU A 1 122 ? -20.817 2.575 3.762 1.00 54.78 122 GLU A C 1
ATOM 941 O O . GLU A 1 122 ? -19.748 2.292 3.215 1.00 54.78 122 GLU A O 1
ATOM 946 N N . ASP A 1 123 ? -21.263 3.833 3.807 1.00 66.00 123 ASP A N 1
ATOM 947 C CA . ASP A 1 123 ? -20.686 4.965 3.077 1.00 66.00 123 ASP A CA 1
ATOM 948 C C . ASP A 1 123 ? -19.229 5.300 3.430 1.00 66.00 123 ASP A C 1
ATOM 950 O O . ASP A 1 123 ? -18.472 5.742 2.558 1.00 66.00 123 ASP A O 1
ATOM 954 N N . ALA A 1 124 ? -18.806 5.113 4.687 1.00 70.31 124 ALA A N 1
ATOM 955 C CA . ALA A 1 124 ? -17.486 5.575 5.131 1.00 70.31 124 ALA A CA 1
ATOM 956 C C . ALA A 1 124 ? -16.342 4.805 4.446 1.00 70.31 124 ALA A C 1
ATOM 958 O O . ALA A 1 124 ? -15.306 5.382 4.112 1.00 70.31 124 ALA A O 1
ATOM 959 N N . PHE A 1 125 ? -16.553 3.511 4.196 1.00 75.19 125 PHE A N 1
ATOM 960 C CA . PHE A 1 125 ? -15.544 2.596 3.659 1.00 75.19 125 PHE A CA 1
ATOM 961 C C . PHE A 1 125 ? -15.821 2.171 2.211 1.00 75.19 125 PHE A C 1
ATOM 963 O O . PHE A 1 125 ? -14.882 1.834 1.482 1.00 75.19 125 PHE A O 1
ATOM 970 N N . ALA A 1 126 ? -17.068 2.292 1.738 1.00 72.50 126 ALA A N 1
ATOM 971 C CA . ALA A 1 126 ? -17.422 2.025 0.344 1.00 72.50 126 ALA A CA 1
ATOM 972 C C . ALA A 1 126 ? -16.603 2.873 -0.645 1.00 72.50 126 ALA A C 1
ATOM 974 O O . ALA A 1 126 ? -16.187 2.382 -1.694 1.00 72.50 126 ALA A O 1
ATOM 975 N N . ARG A 1 127 ? -16.287 4.130 -0.295 1.00 68.38 127 ARG A N 1
ATOM 976 C CA . ARG A 1 127 ? -15.502 5.041 -1.153 1.00 68.38 127 ARG A CA 1
ATOM 977 C C . ARG A 1 127 ? -14.081 4.558 -1.443 1.00 68.38 127 ARG A C 1
ATOM 979 O O . ARG A 1 127 ? -13.520 4.935 -2.470 1.00 68.38 127 ARG A O 1
ATOM 986 N N . VAL A 1 128 ? -13.500 3.750 -0.556 1.00 67.81 128 VAL A N 1
ATOM 987 C CA . VAL A 1 128 ? -12.159 3.167 -0.732 1.00 67.81 128 VAL A CA 1
ATOM 988 C C . VAL A 1 128 ? -12.220 1.717 -1.221 1.00 67.81 128 VAL A C 1
ATOM 990 O O . VAL A 1 128 ? -11.193 1.050 -1.296 1.00 67.81 128 VAL A O 1
ATOM 993 N N . GLY A 1 129 ? -13.413 1.228 -1.585 1.00 68.06 129 GLY A N 1
ATOM 994 C CA . GLY A 1 129 ? -13.633 -0.141 -2.054 1.00 68.06 129 GLY A CA 1
ATOM 995 C C . GLY A 1 129 ? -13.452 -1.201 -0.966 1.00 68.06 129 GLY A C 1
ATOM 996 O O . GLY A 1 129 ? -13.245 -2.373 -1.281 1.00 68.06 129 GLY A O 1
ATOM 997 N N . ALA A 1 130 ? -13.494 -0.806 0.311 1.00 72.06 130 ALA A N 1
ATOM 998 C CA . ALA A 1 130 ? -13.468 -1.742 1.423 1.00 72.06 130 ALA A CA 1
ATOM 999 C C . ALA A 1 130 ? -14.880 -2.309 1.618 1.00 72.06 130 ALA A C 1
ATOM 1001 O O . ALA A 1 130 ? -15.741 -1.689 2.238 1.00 72.06 130 ALA A O 1
ATOM 1002 N N . HIS A 1 131 ? -15.103 -3.491 1.049 1.00 67.62 131 HIS A N 1
ATOM 1003 C CA . HIS A 1 131 ? -16.342 -4.249 1.176 1.00 67.62 131 HIS A CA 1
ATOM 1004 C C . HIS A 1 131 ? -16.098 -5.415 2.135 1.00 67.62 131 HIS A C 1
ATOM 1006 O O . HIS A 1 131 ? -15.343 -6.335 1.824 1.00 67.62 131 HIS A O 1
ATOM 1012 N N . GLY A 1 132 ? -16.703 -5.361 3.318 1.00 69.25 132 GLY A N 1
ATOM 1013 C CA . GLY A 1 132 ? -16.675 -6.443 4.298 1.00 69.25 132 GLY A CA 1
ATOM 1014 C C . GLY A 1 132 ? -18.079 -6.675 4.852 1.00 69.25 132 GLY A C 1
ATOM 1015 O O . GLY A 1 132 ? -18.883 -5.744 4.826 1.00 69.25 132 GLY A O 1
ATOM 1016 N N . PRO A 1 133 ? -18.395 -7.884 5.350 1.00 77.56 133 PRO A N 1
ATOM 1017 C CA . PRO A 1 133 ? -19.665 -8.130 6.019 1.00 77.56 133 PRO A CA 1
ATOM 1018 C C . PRO A 1 133 ? -19.871 -7.146 7.173 1.00 77.56 133 PRO A C 1
ATOM 1020 O O . PRO A 1 133 ? -18.933 -6.875 7.937 1.00 77.56 133 PRO A O 1
ATOM 1023 N N . GLU A 1 134 ? -21.093 -6.630 7.292 1.00 83.62 134 GLU A N 1
ATOM 1024 C CA . GLU A 1 134 ? -21.464 -5.726 8.374 1.00 83.62 134 GLU A CA 1
ATOM 1025 C C . GLU A 1 134 ? -21.393 -6.467 9.714 1.00 83.62 134 GLU A C 1
ATOM 1027 O O . GLU A 1 134 ? -21.868 -7.597 9.864 1.00 83.62 134 GLU A O 1
ATOM 1032 N N . LEU A 1 135 ? -20.765 -5.827 10.694 1.00 86.06 135 LEU A N 1
ATOM 1033 C CA . LEU A 1 135 ? -20.822 -6.258 12.077 1.00 86.06 135 LEU A CA 1
ATOM 1034 C C . LEU A 1 135 ? -22.103 -5.673 12.698 1.00 86.06 135 LEU A C 1
ATOM 1036 O O . LEU A 1 135 ? -22.268 -4.453 12.667 1.00 86.06 135 LEU A O 1
ATOM 1040 N N . PRO A 1 136 ? -23.002 -6.490 13.281 1.00 86.94 136 PRO A N 1
ATOM 1041 C CA . PRO A 1 136 ? -24.231 -5.986 13.887 1.00 86.94 136 PRO A CA 1
ATOM 1042 C C . PRO A 1 136 ? -23.952 -4.931 14.960 1.00 86.94 136 PRO A C 1
ATOM 1044 O O . PRO A 1 136 ? -22.985 -5.044 15.714 1.00 86.94 136 PRO A O 1
ATOM 1047 N N . ARG A 1 137 ? -24.825 -3.924 15.083 1.00 84.38 137 ARG A N 1
ATOM 1048 C CA . ARG A 1 137 ? -24.660 -2.836 16.066 1.00 84.38 137 ARG A CA 1
ATOM 1049 C C . ARG A 1 137 ? -24.623 -3.303 17.519 1.00 84.38 137 ARG A C 1
ATOM 1051 O O . ARG A 1 137 ? -24.118 -2.568 18.356 1.00 84.38 137 ARG A O 1
ATOM 1058 N N . ASP A 1 138 ? -25.141 -4.486 17.818 1.00 87.56 138 ASP A N 1
ATOM 1059 C CA . ASP A 1 138 ? -25.208 -5.125 19.134 1.00 87.56 138 ASP A CA 1
ATOM 1060 C C . ASP A 1 138 ? -24.239 -6.318 19.268 1.00 87.56 138 ASP A C 1
ATOM 1062 O O . ASP A 1 138 ? -24.449 -7.219 20.080 1.00 87.56 138 ASP A O 1
ATOM 1066 N N . PHE A 1 139 ? -23.158 -6.334 18.481 1.00 91.19 139 PHE A N 1
ATOM 1067 C CA . PHE A 1 139 ? -22.201 -7.441 18.460 1.00 91.19 139 PHE A CA 1
ATOM 1068 C C . PHE A 1 139 ? -21.618 -7.802 19.838 1.00 91.19 139 PHE A C 1
ATOM 1070 O O . PHE A 1 139 ? -21.347 -6.951 20.690 1.00 91.19 139 PHE A O 1
ATOM 1077 N N . GLY A 1 140 ? -21.335 -9.093 20.011 1.00 90.50 140 GLY A N 1
ATOM 1078 C CA . GLY A 1 140 ? -20.547 -9.636 21.110 1.00 90.50 140 GLY A CA 1
ATOM 1079 C C . GLY A 1 140 ? -19.259 -10.297 20.618 1.00 90.50 140 GLY A C 1
ATOM 1080 O O . GLY A 1 140 ? -18.868 -10.192 19.456 1.00 90.50 140 GLY A O 1
ATOM 1081 N N . ALA A 1 141 ? -18.589 -11.025 21.514 1.00 87.00 141 ALA A N 1
ATOM 1082 C CA . ALA A 1 141 ? -17.326 -11.698 21.200 1.00 87.00 141 ALA A CA 1
ATOM 1083 C C . ALA A 1 141 ? -17.457 -12.760 20.090 1.00 87.00 141 ALA A C 1
ATOM 1085 O O . ALA A 1 141 ? -16.516 -12.963 19.329 1.00 87.00 141 ALA A O 1
ATOM 1086 N N . GLY A 1 142 ? -18.616 -13.419 19.978 1.00 87.94 142 GLY A N 1
ATOM 1087 C CA . GLY A 1 142 ? -18.852 -14.452 18.965 1.00 87.94 142 GLY A CA 1
ATOM 1088 C C . GLY A 1 142 ? -18.822 -13.905 17.538 1.00 87.94 142 GLY A C 1
ATOM 1089 O O . GLY A 1 142 ? -18.262 -14.539 16.653 1.00 87.94 142 GLY A O 1
ATOM 1090 N N . GLN A 1 143 ? -19.352 -12.701 17.318 1.00 89.25 143 GLN A N 1
ATOM 1091 C CA . GLN A 1 143 ? -19.380 -12.055 16.003 1.00 89.25 143 GLN A CA 1
ATOM 1092 C C . GLN A 1 143 ? -18.013 -11.492 15.576 1.00 89.25 143 GLN A C 1
ATOM 1094 O O . GLN A 1 143 ? -17.803 -11.228 14.395 1.00 89.25 143 GLN A O 1
ATOM 1099 N N . LEU A 1 144 ? -17.078 -11.330 16.518 1.00 89.06 144 LEU A N 1
ATOM 1100 C CA . LEU A 1 144 ? -15.682 -10.973 16.236 1.00 89.06 144 LEU A CA 1
ATOM 1101 C C . LEU A 1 144 ? -14.824 -12.200 15.883 1.00 89.06 144 LEU A C 1
ATOM 1103 O O . LEU A 1 144 ? -13.702 -12.050 15.398 1.00 89.06 144 LEU A O 1
ATOM 1107 N N . ALA A 1 145 ? -15.321 -13.417 16.130 1.00 87.12 145 ALA A N 1
ATOM 1108 C CA . ALA A 1 145 ? -14.574 -14.638 15.865 1.00 87.12 145 ALA A CA 1
ATOM 1109 C C . ALA A 1 145 ? -14.307 -14.797 14.359 1.00 87.12 145 ALA A C 1
ATOM 1111 O O . ALA A 1 145 ? -15.211 -14.690 13.532 1.00 87.12 145 ALA A O 1
ATOM 1112 N N . GLY A 1 146 ? -13.046 -15.042 14.003 1.00 84.62 146 GLY A N 1
ATOM 1113 C CA . GLY A 1 146 ? -12.604 -15.176 12.611 1.00 84.62 146 GLY A CA 1
ATOM 1114 C C . GLY A 1 146 ? -12.367 -13.851 11.880 1.00 84.62 146 GLY A C 1
ATOM 1115 O O . GLY A 1 146 ? -11.739 -13.863 10.828 1.00 84.62 146 GLY A O 1
ATOM 1116 N N . ALA A 1 147 ? -12.787 -12.707 12.432 1.00 88.88 147 ALA A N 1
ATOM 1117 C CA . ALA A 1 147 ? -12.393 -11.411 11.892 1.00 88.88 147 ALA A CA 1
ATOM 1118 C C . ALA A 1 147 ? -10.921 -11.136 12.229 1.00 88.88 147 ALA A C 1
ATOM 1120 O O . ALA A 1 147 ? -10.520 -11.176 13.395 1.00 88.88 147 ALA A O 1
ATOM 1121 N N . GLN A 1 148 ? -10.125 -10.828 11.210 1.00 87.19 148 GLN A N 1
ATOM 1122 C CA . GLN A 1 148 ? -8.741 -10.376 11.362 1.00 87.19 148 GLN A CA 1
ATOM 1123 C C . GLN A 1 148 ? -8.672 -8.859 11.533 1.00 87.19 148 GLN A C 1
ATOM 1125 O O . GLN A 1 148 ? -7.824 -8.349 12.265 1.00 87.19 148 GLN A O 1
ATOM 1130 N N . VAL A 1 149 ? -9.581 -8.137 10.872 1.00 87.50 149 VAL A N 1
ATOM 1131 C CA . VAL A 1 149 ? -9.643 -6.675 10.900 1.00 87.50 149 VAL A CA 1
ATOM 1132 C C . VAL A 1 149 ? -11.068 -6.215 11.187 1.00 87.50 149 VAL A C 1
ATOM 1134 O O . VAL A 1 149 ? -12.019 -6.736 10.607 1.00 87.50 149 VAL A O 1
ATOM 1137 N N . VAL A 1 150 ? -11.217 -5.208 12.044 1.00 87.81 150 VAL A N 1
ATOM 1138 C CA . VAL A 1 150 ? -12.480 -4.490 12.248 1.00 87.81 150 VAL A CA 1
ATOM 1139 C C . VAL A 1 150 ? -12.281 -3.038 11.832 1.00 87.81 150 VAL A C 1
ATOM 1141 O O . VAL A 1 150 ? -11.333 -2.391 12.274 1.00 87.81 150 VAL A O 1
ATOM 1144 N N . LEU A 1 151 ? -13.162 -2.535 10.971 1.00 86.44 151 LEU A N 1
ATOM 1145 C CA . LEU A 1 151 ? -13.177 -1.151 10.498 1.00 86.44 151 LEU A CA 1
ATOM 1146 C C . LEU A 1 151 ? -14.320 -0.401 11.181 1.00 86.44 151 LEU A C 1
ATOM 1148 O O . LEU A 1 151 ? -15.459 -0.854 11.112 1.00 86.44 151 LEU A O 1
ATOM 1152 N N . LEU A 1 152 ? -14.056 0.744 11.807 1.00 86.69 152 LEU A N 1
ATOM 1153 C CA . LEU A 1 152 ? -15.101 1.593 12.385 1.00 86.69 152 LEU A CA 1
ATOM 1154 C C . LEU A 1 152 ? -14.774 3.082 12.250 1.00 86.69 152 LEU A C 1
ATOM 1156 O O . LEU A 1 152 ? -13.637 3.454 11.963 1.00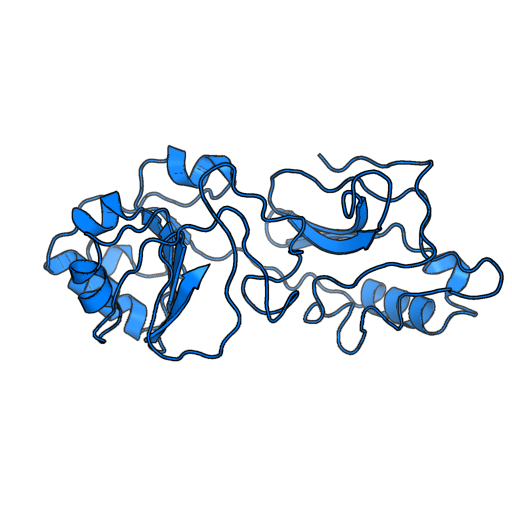 86.69 152 LEU A O 1
ATOM 1160 N N . THR A 1 153 ? -15.765 3.947 12.458 1.00 85.62 153 THR A N 1
ATOM 1161 C CA . THR A 1 153 ? -15.556 5.404 12.535 1.00 85.62 153 THR A CA 1
ATOM 1162 C C . THR A 1 153 ? -15.455 5.875 13.984 1.00 85.62 153 THR A C 1
ATOM 1164 O O . THR A 1 153 ? -15.998 5.231 14.881 1.00 85.62 153 THR A O 1
ATOM 1167 N N . GLY A 1 154 ? -14.828 7.028 14.230 1.00 84.06 154 GLY A N 1
ATOM 1168 C CA . GLY A 1 154 ? -14.791 7.655 15.556 1.00 84.06 154 GLY A CA 1
ATOM 1169 C C . GLY A 1 154 ? -16.190 7.868 16.149 1.00 84.06 154 GLY A C 1
ATOM 1170 O O . GLY A 1 154 ? -16.405 7.640 17.338 1.00 84.06 154 GLY A O 1
ATOM 1171 N N . ASP A 1 155 ? -17.175 8.227 15.322 1.00 86.75 155 ASP A N 1
ATOM 1172 C CA . ASP A 1 155 ? -18.574 8.346 15.759 1.00 86.75 155 ASP A CA 1
ATOM 1173 C C . ASP A 1 155 ? -19.151 7.005 16.217 1.00 86.75 155 ASP A C 1
ATOM 1175 O O . ASP A 1 155 ? -19.846 6.942 17.229 1.00 86.75 155 ASP A O 1
ATOM 1179 N N . THR A 1 156 ? -18.820 5.920 15.512 1.00 88.94 156 THR A N 1
ATOM 1180 C CA . THR A 1 156 ? -19.251 4.576 15.909 1.00 88.94 156 THR A CA 1
ATOM 1181 C C . THR A 1 156 ? -18.557 4.137 17.195 1.00 88.94 156 THR A C 1
ATOM 1183 O O . THR A 1 156 ? -19.208 3.584 18.076 1.00 88.94 156 THR A O 1
ATOM 1186 N N . LEU A 1 157 ? -17.264 4.452 17.351 1.00 88.50 157 LEU A N 1
ATOM 1187 C CA . LEU A 1 157 ? -16.504 4.190 18.577 1.00 88.50 157 LEU A CA 1
ATOM 1188 C C . LEU A 1 157 ? -17.154 4.843 19.804 1.00 88.50 157 LEU A C 1
ATOM 1190 O O . LEU A 1 157 ? -17.247 4.220 20.859 1.00 88.50 157 LEU A O 1
ATOM 1194 N N . TRP A 1 158 ? -17.621 6.085 19.657 1.00 88.56 158 TRP A N 1
ATOM 1195 C CA . TRP A 1 158 ? -18.278 6.839 20.727 1.00 88.56 158 TRP A CA 1
ATOM 1196 C C . TRP A 1 158 ? -19.597 6.209 21.194 1.00 88.56 158 TRP A C 1
ATOM 1198 O O . TRP A 1 158 ? -19.983 6.357 22.350 1.00 88.56 158 TRP A O 1
ATOM 1208 N N . GLN A 1 159 ? -20.288 5.502 20.300 1.00 90.62 159 GLN A N 1
ATOM 1209 C CA . GLN A 1 159 ? -21.594 4.897 20.567 1.00 90.62 159 GLN A CA 1
ATOM 1210 C C . GLN A 1 159 ? -21.503 3.485 21.163 1.00 90.62 159 GLN A C 1
ATOM 1212 O O . GLN A 1 159 ? -22.532 2.910 21.520 1.00 90.62 159 GLN A O 1
ATOM 1217 N N . LEU A 1 160 ? -20.302 2.906 21.277 1.00 92.06 160 LEU A N 1
ATOM 1218 C CA . LEU A 1 160 ? -20.139 1.543 21.779 1.00 92.06 160 LEU A CA 1
ATOM 1219 C C . LEU A 1 160 ? -20.461 1.441 23.268 1.00 92.06 160 LEU A C 1
ATOM 1221 O O . LEU A 1 160 ? -19.995 2.224 24.097 1.00 92.06 160 LEU A O 1
ATOM 1225 N N . SER A 1 161 ? -21.199 0.393 23.625 1.00 94.12 161 SER A N 1
ATOM 1226 C CA . SER A 1 161 ? -21.445 0.058 25.024 1.00 94.12 161 SER A CA 1
ATOM 1227 C C . SER A 1 161 ? -20.165 -0.433 25.725 1.00 94.12 161 SER A C 1
ATOM 1229 O O . SER A 1 161 ? -19.263 -0.991 25.087 1.00 94.12 161 SER A O 1
ATOM 1231 N N . PRO A 1 162 ? -20.091 -0.356 27.069 1.00 93.44 162 PRO A N 1
ATOM 1232 C CA . PRO A 1 162 ? -18.970 -0.919 27.824 1.00 93.44 162 PRO A CA 1
ATOM 1233 C C . PRO A 1 162 ? -18.735 -2.416 27.567 1.00 93.44 162 PRO A C 1
ATOM 1235 O O . PRO A 1 162 ? -17.603 -2.889 27.654 1.00 93.44 162 PRO A O 1
ATOM 1238 N N . ALA A 1 163 ? -19.787 -3.181 27.254 1.00 93.19 163 ALA A N 1
ATOM 1239 C CA . ALA A 1 163 ? -19.666 -4.599 26.918 1.00 93.19 163 ALA A CA 1
ATOM 1240 C C . ALA A 1 163 ? -18.964 -4.810 25.567 1.00 93.19 163 ALA A C 1
ATOM 1242 O O . ALA A 1 163 ? -18.084 -5.665 25.465 1.00 93.19 163 ALA A O 1
ATOM 1243 N N . GLN A 1 164 ? -19.293 -3.993 24.567 1.00 94.31 164 GLN A N 1
ATOM 1244 C CA . GLN A 1 164 ? -18.675 -4.031 23.240 1.00 94.31 164 GLN A CA 1
ATOM 1245 C C . GLN A 1 164 ? -17.215 -3.588 23.268 1.00 94.31 164 GLN A C 1
ATOM 1247 O O . GLN A 1 164 ? -16.369 -4.250 22.672 1.00 94.31 164 GLN A O 1
ATOM 1252 N N . LEU A 1 165 ? -16.893 -2.533 24.026 1.00 92.94 165 LEU A N 1
ATOM 1253 C CA . LEU A 1 165 ? -15.504 -2.111 24.236 1.00 92.94 165 LEU A CA 1
ATOM 1254 C C . LEU A 1 165 ? -14.669 -3.229 24.876 1.00 92.94 165 LEU A C 1
ATOM 1256 O O . LEU A 1 165 ? -13.555 -3.497 24.431 1.00 92.94 165 LEU A O 1
ATOM 1260 N N . ARG A 1 166 ? -15.219 -3.947 25.868 1.00 91.81 166 ARG A N 1
ATOM 1261 C CA . ARG A 1 166 ? -14.553 -5.124 26.456 1.00 91.81 166 ARG A CA 1
ATOM 1262 C C . ARG A 1 166 ? -14.368 -6.258 25.447 1.00 91.81 166 ARG A C 1
ATOM 1264 O O . ARG A 1 166 ? -13.315 -6.892 25.450 1.00 91.81 166 ARG A O 1
ATOM 1271 N N . ALA A 1 167 ? -15.360 -6.516 24.596 1.00 92.62 167 ALA A N 1
ATOM 1272 C CA . ALA A 1 167 ? -15.265 -7.541 23.558 1.00 92.62 167 ALA A CA 1
ATOM 1273 C C . ALA A 1 167 ? -14.177 -7.205 22.523 1.00 92.62 167 ALA A C 1
ATOM 1275 O O . ALA A 1 167 ? -13.333 -8.055 22.242 1.00 92.62 167 ALA A O 1
ATOM 1276 N N . LEU A 1 168 ? -14.148 -5.962 22.025 1.00 91.31 168 LEU A N 1
ATOM 1277 C CA . LEU A 1 168 ? -13.115 -5.480 21.102 1.00 91.31 168 LEU A CA 1
ATOM 1278 C C . LEU A 1 168 ? -11.725 -5.531 21.725 1.00 91.31 168 LEU A C 1
ATOM 1280 O O . LEU A 1 168 ? -10.798 -6.014 21.085 1.00 91.31 168 LEU A O 1
ATOM 1284 N N . ARG A 1 169 ? -11.578 -5.090 22.978 1.00 90.25 169 ARG A N 1
ATOM 1285 C CA . ARG A 1 169 ? -10.302 -5.170 23.695 1.00 90.25 169 ARG A CA 1
ATOM 1286 C C . ARG A 1 169 ? -9.805 -6.607 23.789 1.00 90.25 169 ARG A C 1
ATOM 1288 O O . ARG A 1 169 ? -8.674 -6.883 23.409 1.00 90.25 169 ARG A O 1
ATOM 1295 N N . LYS A 1 170 ? -10.654 -7.530 24.248 1.00 90.31 170 LYS A N 1
ATOM 1296 C CA . LYS A 1 170 ? -10.275 -8.942 24.345 1.00 90.31 170 LYS A CA 1
ATOM 1297 C C . LYS A 1 170 ? -9.879 -9.490 22.975 1.00 90.31 170 LYS A C 1
ATOM 1299 O O . LYS A 1 170 ? -8.898 -10.210 22.869 1.00 90.31 170 LYS A O 1
ATOM 1304 N N . TRP A 1 171 ? -10.608 -9.147 21.918 1.00 91.38 171 TRP A N 1
ATOM 1305 C CA . TRP A 1 171 ? -10.260 -9.557 20.558 1.00 91.38 171 TRP A CA 1
ATOM 1306 C C . TRP A 1 171 ? -8.915 -8.973 20.081 1.00 91.38 171 TRP A C 1
ATOM 1308 O O . TRP A 1 171 ? -8.102 -9.706 19.519 1.00 91.38 171 TRP A O 1
ATOM 1318 N N . LEU A 1 172 ? -8.628 -7.701 20.382 1.00 89.31 172 LEU A N 1
ATOM 1319 C CA . LEU A 1 172 ? -7.327 -7.074 20.124 1.00 89.31 172 LEU A CA 1
ATOM 1320 C C . LEU A 1 172 ? -6.195 -7.811 20.847 1.00 89.31 172 LEU A C 1
ATOM 1322 O O . LEU A 1 172 ? -5.186 -8.124 20.224 1.00 89.31 172 LEU A O 1
ATOM 1326 N N . GLU A 1 173 ? -6.382 -8.169 22.121 1.00 86.25 173 GLU A N 1
ATOM 1327 C CA . GLU A 1 173 ? -5.412 -8.946 22.914 1.00 86.25 173 GLU A CA 1
ATOM 1328 C C . GLU A 1 173 ? -5.102 -10.325 22.292 1.00 86.25 173 GLU A C 1
ATOM 1330 O O . GLU A 1 173 ? -4.017 -10.864 22.500 1.00 86.25 173 GLU A O 1
ATOM 1335 N N . HIS A 1 174 ? -6.011 -10.880 21.481 1.00 85.94 174 HIS A N 1
ATOM 1336 C CA . HIS A 1 174 ? -5.835 -12.163 20.785 1.00 85.94 174 HIS A CA 1
ATOM 1337 C C . HIS A 1 174 ? -5.304 -12.024 19.345 1.00 85.94 174 HIS A C 1
ATOM 1339 O O . HIS A 1 174 ? -5.327 -12.996 18.592 1.00 85.94 174 HIS A O 1
ATOM 1345 N N . GLY A 1 175 ? -4.808 -10.848 18.944 1.00 82.69 175 GLY A N 1
ATOM 1346 C CA . GLY A 1 175 ? -4.213 -10.649 17.616 1.00 82.69 175 GLY A CA 1
ATOM 1347 C C . GLY A 1 175 ? -5.095 -9.910 16.611 1.00 82.69 175 GLY A C 1
ATOM 1348 O O . GLY A 1 175 ? -4.692 -9.774 15.457 1.00 82.69 175 GLY A O 1
ATOM 1349 N N . GLY A 1 176 ? -6.269 -9.424 17.024 1.00 87.00 176 GLY A N 1
ATOM 1350 C CA . GLY A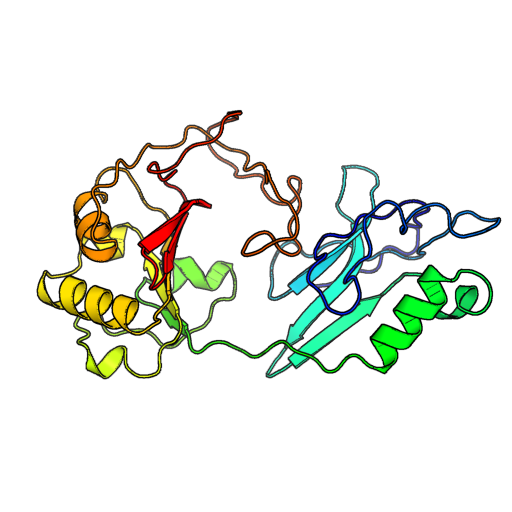 1 176 ? -7.114 -8.576 16.187 1.00 87.00 176 GLY A CA 1
ATOM 1351 C C . GLY A 1 176 ? -6.443 -7.255 15.786 1.00 87.00 176 GLY A C 1
ATOM 1352 O O . GLY A 1 176 ? -5.513 -6.777 16.443 1.00 87.00 176 GLY A O 1
ATOM 1353 N N . CYS A 1 177 ? -6.938 -6.647 14.708 1.00 87.06 177 CYS A N 1
ATOM 1354 C CA . CYS A 1 177 ? -6.494 -5.342 14.217 1.00 87.06 177 CYS A CA 1
ATOM 1355 C C . CYS A 1 177 ? -7.677 -4.381 14.041 1.00 87.06 177 CYS A C 1
ATOM 1357 O O . CYS A 1 177 ? -8.530 -4.577 13.176 1.00 87.06 177 CYS A O 1
ATOM 1359 N N . LEU A 1 178 ? -7.728 -3.319 14.843 1.00 86.12 178 LEU A N 1
ATOM 1360 C CA . LEU A 1 178 ? -8.787 -2.317 14.758 1.00 86.12 178 LEU A CA 1
ATOM 1361 C C . LEU A 1 178 ? -8.319 -1.113 13.943 1.00 86.12 178 LEU A C 1
ATOM 1363 O O . LEU A 1 178 ? -7.311 -0.492 14.276 1.00 86.12 178 LEU A O 1
ATOM 1367 N N . TYR A 1 179 ? -9.092 -0.750 12.925 1.00 83.62 179 TYR A N 1
ATOM 1368 C CA . TYR A 1 179 ? -8.930 0.486 12.170 1.00 83.62 179 TYR A CA 1
ATOM 1369 C C . TYR A 1 179 ? -10.053 1.457 12.534 1.00 83.62 179 TYR A C 1
ATOM 1371 O O . TYR A 1 179 ? -11.233 1.152 12.352 1.00 83.62 179 TYR A O 1
ATOM 1379 N N . VAL A 1 180 ? -9.680 2.638 13.021 1.00 82.62 180 VAL A N 1
ATOM 1380 C CA . VAL A 1 180 ? -10.611 3.705 13.393 1.00 82.62 180 VAL A CA 1
ATOM 1381 C C . VAL A 1 180 ? -10.411 4.894 12.465 1.00 82.62 180 VAL A C 1
ATOM 1383 O O . VAL A 1 180 ? -9.367 5.546 12.492 1.00 82.62 180 VAL A O 1
ATOM 1386 N N . HIS A 1 181 ? -11.419 5.181 11.646 1.00 79.56 181 HIS A N 1
ATOM 1387 C CA . HIS A 1 181 ? -11.433 6.327 10.744 1.00 79.56 181 HIS A CA 1
ATOM 1388 C C . HIS A 1 181 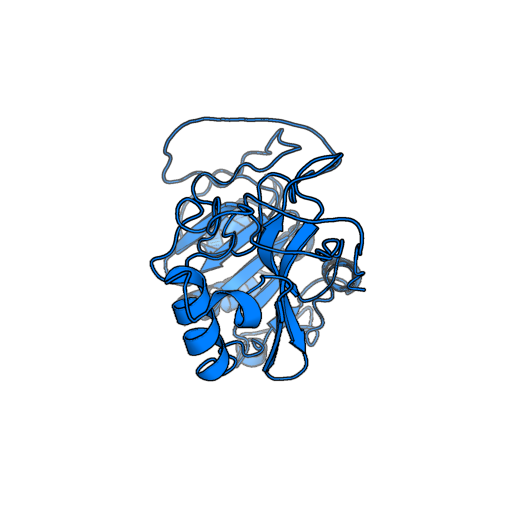? -12.059 7.558 11.403 1.00 79.56 181 HIS A C 1
ATOM 1390 O O . HIS A 1 181 ? -13.045 7.433 12.127 1.00 79.56 181 HIS A O 1
ATOM 1396 N N . HIS A 1 182 ? -11.556 8.751 11.083 1.00 78.06 182 HIS A N 1
ATOM 1397 C CA . HIS A 1 182 ? -12.146 10.028 11.497 1.00 78.06 182 HIS A CA 1
ATOM 1398 C C . HIS A 1 182 ? -12.268 10.167 13.027 1.00 78.06 182 HIS A C 1
ATOM 1400 O O . HIS A 1 182 ? -13.322 10.503 13.577 1.00 78.06 182 HIS A O 1
ATOM 1406 N N . LEU A 1 183 ? -11.173 9.855 13.718 1.00 77.44 183 LEU A N 1
ATOM 1407 C CA . LEU A 1 183 ? -11.055 10.021 15.161 1.00 77.44 183 LEU A CA 1
ATOM 1408 C C . LEU A 1 183 ? -10.878 11.510 15.511 1.00 77.44 183 LEU A C 1
ATOM 1410 O O . LEU A 1 183 ? -10.162 12.225 14.816 1.00 77.44 183 LEU A O 1
ATOM 1414 N N . ARG A 1 184 ? -11.505 11.957 16.596 1.00 79.25 184 ARG A N 1
ATOM 1415 C CA . ARG A 1 184 ? -11.469 13.314 17.151 1.00 79.25 184 ARG A CA 1
ATOM 1416 C C . ARG A 1 184 ? -11.131 13.269 18.648 1.00 79.25 184 ARG A C 1
ATOM 1418 O O . ARG A 1 184 ? -11.356 12.226 19.273 1.00 79.25 184 ARG A O 1
ATOM 1425 N N . PRO A 1 185 ? -10.645 14.373 19.247 1.00 80.50 185 PRO A N 1
ATOM 1426 C CA . PRO A 1 185 ? -10.256 14.407 20.658 1.00 80.50 185 PRO A CA 1
ATOM 1427 C C . PRO A 1 185 ? -11.333 13.933 21.636 1.00 80.50 185 PRO A C 1
ATOM 1429 O O . PRO A 1 185 ? -11.022 13.302 22.642 1.00 80.50 185 PRO A O 1
ATOM 1432 N N . GLU A 1 186 ? -12.616 14.141 21.329 1.00 82.69 186 GLU A N 1
ATOM 1433 C CA . GLU A 1 186 ? -13.696 13.715 22.224 1.00 82.69 186 GLU A CA 1
ATOM 1434 C C . GLU A 1 186 ? -13.716 12.191 22.414 1.00 82.69 186 GLU A C 1
ATOM 1436 O O . GLU A 1 186 ? -14.147 11.709 23.455 1.00 82.69 186 GLU A O 1
ATOM 1441 N N . GLN A 1 187 ? -13.203 11.425 21.446 1.00 85.25 187 GLN A N 1
ATOM 1442 C CA . GLN A 1 187 ? -13.200 9.959 21.446 1.00 85.25 187 GLN A CA 1
ATOM 1443 C C . GLN A 1 187 ? -11.968 9.344 22.131 1.00 85.25 187 GLN A C 1
ATOM 1445 O O . GLN A 1 187 ? -11.750 8.134 22.044 1.00 85.25 187 GLN A O 1
ATOM 1450 N N . GLU A 1 188 ? -11.186 10.141 22.859 1.00 81.31 188 GLU A N 1
ATOM 1451 C CA . GLU A 1 188 ? -9.998 9.688 23.587 1.00 81.31 188 GLU A CA 1
ATOM 1452 C C . GLU A 1 188 ? -10.319 8.588 24.603 1.00 81.31 188 GLU A C 1
ATOM 1454 O O . GLU A 1 188 ? -9.675 7.541 24.622 1.00 81.31 188 GLU A O 1
ATOM 1459 N N . LYS A 1 189 ? -11.374 8.778 25.403 1.00 85.50 189 LYS A N 1
ATOM 1460 C CA . LYS A 1 189 ? -11.768 7.837 26.465 1.00 85.50 189 LYS A CA 1
ATOM 1461 C C . LYS A 1 189 ? -12.077 6.424 25.953 1.00 85.50 189 LYS A C 1
ATOM 1463 O O . LYS A 1 189 ? -11.470 5.480 26.463 1.00 85.50 189 LYS A O 1
ATOM 1468 N N . PRO A 1 190 ? -12.995 6.220 24.985 1.00 86.12 190 PRO A N 1
ATOM 1469 C CA . PRO A 1 190 ? -13.262 4.877 24.477 1.00 86.12 190 PRO A CA 1
ATOM 1470 C C . PRO A 1 190 ? -12.038 4.261 23.788 1.00 86.12 190 PRO A C 1
ATOM 1472 O O . PRO A 1 190 ? -11.853 3.048 23.877 1.00 86.12 190 PRO A O 1
ATOM 1475 N N . LEU A 1 191 ? -11.165 5.063 23.168 1.00 83.12 191 LEU A N 1
ATOM 1476 C CA . LEU A 1 191 ? -9.926 4.555 22.581 1.00 83.12 191 LEU A CA 1
ATOM 1477 C C . LEU A 1 191 ? -8.903 4.117 23.642 1.00 83.12 191 LEU A C 1
ATOM 1479 O O . LEU A 1 191 ? -8.321 3.043 23.515 1.00 83.12 191 LEU A O 1
ATOM 1483 N N . ALA A 1 192 ? -8.718 4.892 24.711 1.00 82.75 192 ALA A N 1
ATOM 1484 C CA . ALA A 1 192 ? -7.821 4.554 25.818 1.00 82.75 192 ALA A CA 1
ATOM 1485 C C . ALA A 1 192 ? -8.192 3.209 26.469 1.00 82.75 192 ALA A C 1
ATOM 1487 O O . ALA A 1 192 ? -7.318 2.402 26.793 1.00 82.75 192 ALA A O 1
ATOM 1488 N N . VAL A 1 193 ? -9.495 2.908 26.574 1.00 86.19 193 VAL A N 1
ATOM 1489 C CA . VAL A 1 193 ? -9.987 1.603 27.055 1.00 86.19 193 VAL A CA 1
ATOM 1490 C C . VAL A 1 193 ? -9.493 0.446 26.181 1.00 86.19 193 VAL A C 1
ATOM 1492 O O . VAL A 1 193 ? -9.132 -0.605 26.719 1.00 86.19 193 VAL A O 1
ATOM 1495 N N . LEU A 1 194 ? -9.475 0.627 24.857 1.00 85.56 194 LEU A N 1
ATOM 1496 C CA . LEU A 1 194 ? -9.034 -0.386 23.894 1.00 85.56 194 LEU A CA 1
ATOM 1497 C C . LEU A 1 194 ? -7.510 -0.543 23.884 1.00 85.56 194 LEU A C 1
ATOM 1499 O O . LEU A 1 194 ? -7.008 -1.661 23.801 1.00 85.56 194 LEU A O 1
ATOM 1503 N N . CYS A 1 195 ? -6.781 0.565 24.002 1.00 75.94 195 CYS A N 1
ATOM 1504 C CA . CYS A 1 195 ? -5.322 0.587 23.926 1.00 75.94 195 CYS A CA 1
ATOM 1505 C C . CYS A 1 195 ? -4.628 0.226 25.246 1.00 75.94 195 CYS A C 1
ATOM 1507 O O . CYS A 1 195 ? -3.427 -0.019 25.244 1.00 75.94 195 CYS A O 1
ATOM 1509 N N . SER A 1 196 ? -5.363 0.166 26.362 1.00 76.31 196 SER A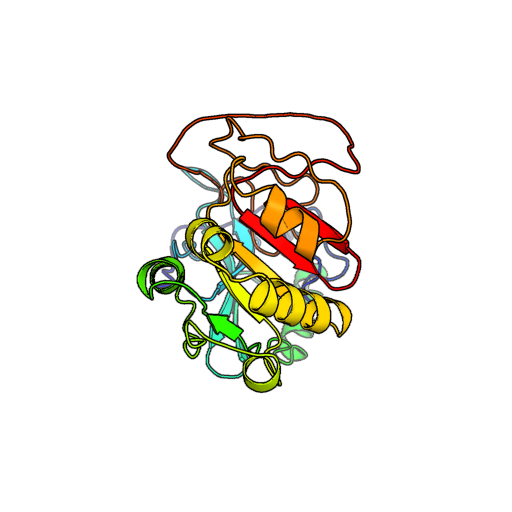 N 1
ATOM 1510 C CA . SER A 1 196 ? -4.828 -0.131 27.703 1.00 76.31 196 SER A CA 1
ATOM 1511 C C . SER A 1 196 ? -3.746 0.841 28.195 1.00 76.31 196 SER A C 1
ATOM 1513 O O . SER A 1 196 ? -2.989 0.515 29.107 1.00 76.31 196 SER A O 1
ATOM 1515 N N . HIS A 1 197 ? -3.704 2.043 27.624 1.00 72.31 197 HIS A N 1
ATOM 1516 C CA . HIS A 1 197 ? -2.793 3.120 27.987 1.00 72.31 197 HIS A CA 1
ATOM 1517 C C . HIS A 1 197 ? -3.539 4.450 27.949 1.00 72.31 197 HIS A C 1
ATOM 1519 O O . HIS A 1 197 ? -4.500 4.605 27.190 1.00 72.31 197 HIS A O 1
ATOM 1525 N N . GLU A 1 198 ? -3.087 5.405 28.760 1.00 72.00 198 GLU A N 1
ATOM 1526 C CA . GLU A 1 198 ? -3.508 6.792 28.600 1.00 72.00 198 GLU A CA 1
ATOM 1527 C C . GLU A 1 198 ? -3.029 7.296 27.239 1.00 72.00 198 GLU A C 1
ATOM 1529 O O . GLU A 1 198 ? -1.896 7.048 26.819 1.00 72.00 198 GLU A O 1
ATOM 1534 N N . LEU A 1 199 ? -3.932 7.956 26.530 1.00 72.12 199 LEU A N 1
ATOM 1535 C CA . LEU A 1 199 ? -3.690 8.530 25.221 1.00 72.12 199 LEU A CA 1
ATOM 1536 C C . LEU A 1 199 ? -4.147 9.974 25.290 1.00 72.12 199 LEU A C 1
ATOM 1538 O O . LEU A 1 199 ? -5.204 10.233 25.843 1.00 72.12 199 LEU A O 1
ATOM 1542 N N . GLU A 1 200 ? -3.366 10.876 24.713 1.00 73.25 200 GLU A N 1
ATOM 1543 C CA . GLU A 1 200 ? -3.783 12.249 24.444 1.00 73.25 200 GLU A CA 1
ATOM 1544 C C . GLU A 1 200 ? -4.077 12.337 22.944 1.00 73.25 200 GLU A C 1
ATOM 1546 O O . GLU A 1 200 ? -3.175 12.130 22.118 1.00 73.25 200 GLU A O 1
ATOM 1551 N N . LEU A 1 201 ? -5.334 12.600 22.583 1.00 69.88 201 LEU A N 1
ATOM 1552 C CA . LEU A 1 201 ? -5.712 12.846 21.194 1.00 69.88 201 LEU A CA 1
ATOM 1553 C C . LEU A 1 201 ? -5.600 14.329 20.881 1.00 69.88 201 LEU A C 1
ATOM 1555 O O . LEU A 1 201 ? -6.383 15.152 21.349 1.00 69.88 201 LEU A O 1
ATOM 1559 N N . ILE A 1 202 ? -4.644 14.660 20.021 1.00 67.25 202 ILE A N 1
ATOM 1560 C CA . ILE A 1 202 ? -4.431 16.032 19.576 1.00 67.25 202 ILE A CA 1
ATOM 1561 C C . ILE A 1 202 ? -5.013 16.163 18.173 1.00 67.25 202 ILE A C 1
ATOM 1563 O O . ILE A 1 202 ? -4.613 15.438 17.254 1.00 67.25 202 ILE A O 1
ATOM 1567 N N . GLU A 1 203 ? -5.955 17.095 18.008 1.00 66.94 203 GLU A N 1
ATOM 1568 C CA . GLU A 1 203 ? -6.441 17.464 16.683 1.00 66.94 203 GLU A CA 1
ATOM 1569 C C . GLU A 1 203 ? -5.265 18.015 15.880 1.00 66.94 203 GLU A C 1
ATOM 1571 O O . GLU A 1 203 ? -4.605 18.982 16.269 1.00 66.94 203 GLU A O 1
ATOM 1576 N N . SER A 1 204 ? -4.964 17.346 14.772 1.00 55.81 204 SER A N 1
ATOM 1577 C CA . SER A 1 204 ? -3.854 17.739 13.927 1.00 55.81 204 SER A CA 1
ATOM 1578 C C . SER A 1 204 ? -4.309 18.875 13.021 1.00 55.81 204 SER A C 1
ATOM 1580 O O . SER A 1 204 ? -5.194 18.671 12.188 1.00 55.81 204 SER A O 1
ATOM 1582 N N . PRO A 1 205 ? -3.680 20.056 13.086 1.00 51.97 205 PRO A N 1
ATOM 1583 C CA . PRO A 1 205 ? -3.863 21.058 12.064 1.00 51.97 205 PRO A CA 1
ATOM 1584 C C . PRO A 1 205 ? -2.985 20.653 10.872 1.00 51.97 205 PRO A C 1
ATOM 1586 O O . PRO A 1 205 ? -2.112 21.452 10.544 1.00 51.97 205 PRO A O 1
ATOM 1589 N N . GLN A 1 206 ? -3.119 19.450 10.251 1.00 52.44 206 GLN A N 1
ATOM 1590 C CA . GLN A 1 206 ? -2.343 18.981 9.056 1.00 52.44 206 GLN A CA 1
ATOM 1591 C C . GLN A 1 206 ? -3.158 18.532 7.797 1.00 52.44 206 GLN A C 1
ATOM 1593 O O . GLN A 1 206 ? -3.810 17.502 7.847 1.00 52.44 206 GLN A O 1
ATOM 1598 N N . GLU A 1 207 ? -3.014 19.216 6.631 1.00 53.44 207 GLU A N 1
ATOM 1599 C CA . GLU A 1 207 ? -3.513 18.862 5.268 1.00 53.44 207 GLU A CA 1
ATOM 1600 C C . GLU A 1 207 ? -2.609 17.825 4.592 1.00 53.44 207 GLU A C 1
ATOM 1602 O O . GLU A 1 207 ? -2.978 17.213 3.589 1.00 53.44 207 GLU A O 1
ATOM 1607 N N . ARG A 1 208 ? -1.362 17.679 5.056 1.00 53.97 208 ARG A N 1
ATOM 1608 C CA . ARG A 1 208 ? -0.355 16.873 4.363 1.00 53.97 208 ARG A CA 1
ATOM 1609 C C . ARG A 1 208 ? 0.412 15.980 5.315 1.00 53.97 208 ARG A C 1
ATOM 1611 O O . ARG A 1 208 ? 1.226 16.449 6.105 1.00 53.97 208 ARG A O 1
ATOM 1618 N N . LEU A 1 209 ? 0.218 14.683 5.130 1.00 61.62 209 LEU A N 1
ATOM 1619 C CA . LEU A 1 209 ? 0.975 13.645 5.806 1.00 61.62 209 LEU A CA 1
ATOM 1620 C C . LEU A 1 209 ? 2.323 13.454 5.111 1.00 61.62 209 LEU A C 1
ATOM 1622 O O . LEU A 1 209 ? 2.412 13.290 3.890 1.00 61.62 209 LEU A O 1
ATOM 1626 N N . VAL A 1 210 ? 3.392 13.504 5.901 1.00 63.16 210 VAL A N 1
ATOM 1627 C CA . VAL A 1 210 ? 4.754 13.229 5.444 1.00 63.16 210 VAL A CA 1
ATOM 1628 C C . VAL A 1 210 ? 5.202 11.928 6.085 1.00 63.16 210 VAL A C 1
ATOM 1630 O O . VAL A 1 210 ? 5.281 11.821 7.304 1.00 63.16 210 VAL A O 1
ATOM 1633 N N . PHE A 1 211 ? 5.528 10.938 5.259 1.00 63.34 211 PHE A N 1
ATOM 1634 C CA . PHE A 1 211 ? 6.115 9.707 5.762 1.00 63.34 211 PHE A CA 1
ATOM 1635 C C . PHE A 1 211 ? 7.580 9.930 6.131 1.00 63.34 211 PHE A C 1
ATOM 1637 O O . PHE A 1 211 ? 8.404 10.206 5.260 1.00 63.34 211 PHE A O 1
ATOM 1644 N N . ASN A 1 212 ? 7.916 9.731 7.406 1.00 57.81 212 ASN A N 1
ATOM 1645 C CA . ASN A 1 212 ? 9.311 9.681 7.861 1.00 57.81 212 ASN A CA 1
ATOM 1646 C C . ASN A 1 212 ? 10.024 8.401 7.380 1.00 57.81 212 ASN A C 1
ATOM 1648 O O . ASN A 1 212 ? 11.247 8.366 7.289 1.00 57.81 212 ASN A O 1
ATOM 1652 N N . ARG A 1 213 ? 9.257 7.351 7.043 1.00 64.31 213 ARG A N 1
ATOM 1653 C CA . ARG A 1 213 ? 9.733 6.090 6.451 1.00 64.31 213 ARG A CA 1
ATOM 1654 C C . ARG A 1 213 ? 8.808 5.652 5.304 1.00 64.31 213 ARG A C 1
ATOM 1656 O O . ARG A 1 213 ? 7.957 4.787 5.510 1.00 64.31 213 ARG A O 1
ATOM 1663 N N . PRO A 1 214 ? 8.905 6.270 4.113 1.00 66.25 214 PRO A N 1
ATOM 1664 C CA . PRO A 1 214 ? 8.092 5.863 2.970 1.00 66.25 214 PRO A CA 1
ATOM 1665 C C . PRO A 1 214 ? 8.419 4.418 2.573 1.00 66.25 214 PRO A C 1
ATOM 1667 O O . PRO A 1 214 ? 9.582 4.015 2.587 1.00 66.25 214 PRO A O 1
ATOM 1670 N N . GLY A 1 215 ? 7.392 3.646 2.214 1.00 67.75 215 GLY A N 1
ATOM 1671 C CA . GLY A 1 215 ? 7.556 2.277 1.723 1.00 67.75 215 GLY A CA 1
ATOM 1672 C C . GLY A 1 215 ? 7.670 1.169 2.770 1.00 67.75 215 GLY A C 1
ATOM 1673 O O . GLY A 1 215 ? 8.068 0.065 2.408 1.00 67.75 215 GLY A O 1
ATOM 1674 N N . TYR A 1 216 ? 7.287 1.437 4.023 1.00 67.25 216 TYR A N 1
ATOM 1675 C CA . TYR A 1 216 ? 7.240 0.454 5.114 1.00 67.25 216 TYR A CA 1
ATOM 1676 C C . TYR A 1 216 ? 5.866 0.445 5.800 1.00 67.25 216 TYR A C 1
ATOM 1678 O O . TYR A 1 216 ? 5.207 1.483 5.905 1.00 67.25 216 TYR A O 1
ATOM 1686 N N . GLY A 1 217 ? 5.424 -0.722 6.281 1.00 72.31 217 GLY A N 1
ATOM 1687 C CA . GLY A 1 217 ? 4.160 -0.863 7.017 1.00 72.31 217 GLY A CA 1
ATOM 1688 C C . GLY A 1 217 ? 2.931 -0.366 6.238 1.00 72.31 217 GLY A C 1
ATOM 1689 O O . GLY A 1 217 ? 2.715 -0.750 5.090 1.00 72.31 217 GLY A O 1
ATOM 1690 N N . LEU A 1 218 ? 2.121 0.505 6.851 1.00 71.94 218 LEU A N 1
ATOM 1691 C CA . LEU A 1 218 ? 0.917 1.081 6.224 1.00 71.94 218 LEU A CA 1
ATOM 1692 C C . LEU A 1 218 ? 1.229 2.084 5.098 1.00 71.94 218 LEU A C 1
ATOM 1694 O O . LEU A 1 218 ? 0.355 2.394 4.296 1.00 71.94 218 LEU A O 1
ATOM 1698 N N . ALA A 1 219 ? 2.469 2.573 5.014 1.00 76.00 219 ALA A N 1
ATOM 1699 C CA . ALA A 1 219 ? 2.914 3.521 3.991 1.00 76.00 219 ALA A CA 1
ATOM 1700 C C . ALA A 1 219 ? 3.411 2.838 2.705 1.00 76.00 219 ALA A C 1
ATOM 1702 O O . ALA A 1 219 ? 3.927 3.503 1.802 1.00 76.00 219 ALA A O 1
ATOM 1703 N N . ARG A 1 220 ? 3.335 1.504 2.627 1.00 84.25 220 ARG A N 1
ATOM 1704 C CA . ARG A 1 220 ? 3.811 0.741 1.470 1.00 84.25 220 ARG A CA 1
ATOM 1705 C C . ARG A 1 220 ? 3.060 1.133 0.210 1.00 84.25 220 ARG A C 1
ATOM 1707 O O . ARG A 1 220 ? 1.836 1.089 0.149 1.00 84.25 220 ARG A O 1
ATOM 1714 N N . GLY A 1 221 ? 3.825 1.488 -0.812 1.00 86.38 221 GLY A N 1
ATOM 1715 C CA . GLY A 1 221 ? 3.302 1.927 -2.097 1.00 86.38 221 GLY A CA 1
ATOM 1716 C C . GLY A 1 221 ? 2.695 3.326 -2.109 1.00 86.38 221 GLY A C 1
ATOM 1717 O O . GLY A 1 221 ? 2.133 3.726 -3.129 1.00 86.38 221 GLY A O 1
ATOM 1718 N N . LEU A 1 222 ? 2.831 4.074 -1.012 1.00 85.19 222 LEU A N 1
ATOM 1719 C CA . LEU A 1 222 ? 2.419 5.466 -0.916 1.00 85.19 222 LEU A CA 1
ATOM 1720 C C . LEU A 1 222 ? 3.643 6.384 -0.899 1.00 85.19 222 LEU A C 1
ATOM 1722 O O . LEU A 1 222 ? 4.687 6.096 -0.310 1.00 85.19 222 LEU A O 1
ATOM 1726 N N . SER A 1 223 ? 3.499 7.530 -1.548 1.00 81.38 223 SER A N 1
ATOM 1727 C CA . SER A 1 223 ? 4.432 8.647 -1.493 1.00 81.38 223 SER A CA 1
ATOM 1728 C C . SER A 1 223 ? 3.791 9.826 -0.762 1.00 81.38 223 SER A C 1
ATOM 1730 O O . SER A 1 223 ? 2.569 9.957 -0.701 1.00 81.38 223 SER A O 1
ATOM 1732 N N . SER A 1 224 ? 4.602 10.778 -0.302 1.00 75.75 224 SER A N 1
ATOM 1733 C CA . SER A 1 224 ? 4.090 12.050 0.233 1.00 75.75 224 SER A CA 1
ATOM 1734 C C . SER A 1 224 ? 3.368 12.910 -0.821 1.00 75.75 224 SER A C 1
ATOM 1736 O O . SER A 1 224 ? 2.882 13.995 -0.496 1.00 75.75 224 SER A O 1
ATOM 1738 N N . ALA A 1 225 ? 3.370 12.504 -2.098 1.00 76.19 225 ALA A N 1
ATOM 1739 C CA . ALA A 1 225 ? 2.578 13.124 -3.159 1.00 76.19 225 ALA A CA 1
ATOM 1740 C C . ALA A 1 225 ? 1.177 12.499 -3.295 1.00 76.19 225 ALA A C 1
ATOM 1742 O O . ALA A 1 225 ? 0.322 13.098 -3.938 1.00 76.19 225 ALA A O 1
ATOM 1743 N N . ASP A 1 226 ? 0.936 11.338 -2.681 1.00 75.75 226 ASP A N 1
ATOM 1744 C CA . ASP A 1 226 ? -0.370 10.668 -2.682 1.00 75.75 226 ASP A CA 1
ATOM 1745 C C . ASP A 1 226 ? -1.270 11.152 -1.536 1.00 75.75 226 ASP A C 1
ATOM 1747 O O . ASP A 1 226 ? -2.487 11.003 -1.591 1.00 75.75 226 ASP A O 1
ATOM 1751 N N . LEU A 1 227 ? -0.682 11.778 -0.513 1.00 69.94 227 LEU A N 1
ATOM 1752 C CA . LEU A 1 227 ? -1.383 12.262 0.674 1.00 69.94 227 LEU A CA 1
ATOM 1753 C C . LEU A 1 227 ? -1.524 13.785 0.662 1.00 69.94 227 LEU A C 1
ATOM 1755 O O . LEU A 1 227 ? -0.846 14.498 1.401 1.00 69.94 227 LEU A O 1
ATOM 1759 N N . TYR A 1 228 ? -2.415 14.275 -0.198 1.00 59.53 228 TYR A N 1
ATOM 1760 C CA . TYR A 1 228 ? -2.955 15.633 -0.113 1.00 59.53 228 TYR A CA 1
ATOM 1761 C C . TYR A 1 228 ? -4.379 15.552 0.437 1.00 59.53 228 TYR A C 1
ATOM 1763 O O . TYR A 1 228 ? -5.318 15.255 -0.304 1.00 59.53 228 TYR A O 1
ATOM 1771 N N . LEU A 1 229 ? -4.549 15.801 1.733 1.00 54.38 229 LEU A N 1
ATOM 1772 C CA . LEU A 1 229 ? -5.869 15.989 2.321 1.00 54.38 229 LEU A CA 1
ATOM 1773 C C . LEU A 1 229 ? -6.353 17.382 1.900 1.00 54.38 229 LEU A C 1
ATOM 1775 O O . LEU A 1 229 ? -5.620 18.361 1.989 1.00 54.38 229 LEU A O 1
ATOM 1779 N N . ARG A 1 230 ? -7.578 17.493 1.384 1.00 41.09 230 ARG A N 1
ATOM 1780 C CA . ARG A 1 230 ? -8.224 18.804 1.236 1.00 41.09 230 ARG A CA 1
ATOM 1781 C C . ARG A 1 230 ? -8.870 19.142 2.581 1.00 41.09 230 ARG A C 1
ATOM 1783 O O . ARG A 1 230 ? -9.897 18.554 2.904 1.00 41.09 230 ARG A O 1
ATOM 1790 N N . GLY A 1 231 ? -8.265 20.058 3.340 1.00 45.81 231 GLY A N 1
ATOM 1791 C CA . GLY A 1 231 ? -8.714 20.486 4.674 1.00 45.81 231 GLY A CA 1
ATOM 1792 C C . GLY A 1 231 ? -7.557 20.590 5.678 1.00 45.81 231 GLY A C 1
ATOM 1793 O O . GLY A 1 231 ? -6.672 19.746 5.634 1.00 45.81 231 GLY A O 1
ATOM 1794 N N . ARG A 1 232 ? -7.609 21.622 6.543 1.00 30.12 232 ARG A N 1
ATOM 1795 C CA . ARG A 1 232 ? -6.526 22.296 7.310 1.00 30.12 232 ARG A CA 1
ATOM 1796 C C . ARG A 1 232 ? -5.258 21.525 7.702 1.00 30.12 232 ARG A C 1
ATOM 1798 O O . ARG A 1 232 ? -5.334 20.542 8.429 1.00 30.12 232 ARG A O 1
ATOM 1805 N N . GLY A 1 233 ? -4.106 22.163 7.361 1.00 33.84 233 GLY A N 1
ATOM 1806 C CA . GLY A 1 233 ? -2.788 22.043 7.986 1.00 33.84 233 GLY A CA 1
ATOM 1807 C C . GLY A 1 233 ? -1.397 21.658 7.353 1.00 33.84 233 GLY A C 1
ATOM 1808 O O . GLY A 1 233 ? -1.275 21.273 6.194 1.00 33.84 233 GLY A O 1
ATOM 1809 N N . ALA A 1 234 ? -0.328 21.671 8.190 1.00 33.72 234 ALA A N 1
ATOM 1810 C CA . ALA A 1 234 ? 1.091 21.269 7.936 1.00 33.72 234 ALA A CA 1
ATOM 1811 C C . ALA A 1 234 ? 1.951 21.143 9.251 1.00 33.72 234 ALA A C 1
ATOM 1813 O O . ALA A 1 234 ? 1.435 21.413 10.327 1.00 33.72 234 ALA A O 1
ATOM 1814 N N . ARG A 1 235 ? 3.305 21.061 9.232 1.00 30.23 235 ARG A N 1
ATOM 1815 C CA . ARG A 1 235 ? 4.241 19.911 9.452 1.00 30.23 235 ARG A CA 1
ATOM 1816 C C . ARG A 1 235 ? 4.779 19.861 10.911 1.00 30.23 235 ARG A C 1
ATOM 1818 O O . ARG A 1 235 ? 4.744 20.886 11.582 1.00 30.23 235 ARG A O 1
ATOM 1825 N N . HIS A 1 236 ? 5.436 18.766 11.343 1.00 31.86 236 HIS A N 1
ATOM 1826 C CA . HIS A 1 236 ? 6.429 18.789 12.447 1.00 31.86 236 HIS A CA 1
ATOM 1827 C C . HIS A 1 236 ? 7.588 17.783 12.251 1.00 31.86 236 HIS A C 1
ATOM 1829 O O . HIS A 1 236 ? 7.435 16.796 11.535 1.00 31.86 236 HIS A O 1
ATOM 1835 N N . ALA A 1 237 ? 8.738 18.061 12.877 1.00 29.14 237 ALA A N 1
ATOM 1836 C CA . ALA A 1 237 ? 9.965 17.263 12.878 1.00 29.14 237 ALA A CA 1
ATOM 1837 C C . ALA A 1 237 ? 10.374 16.970 14.334 1.00 29.14 237 ALA A C 1
ATOM 1839 O O . ALA A 1 237 ? 10.701 17.899 15.067 1.00 29.14 237 ALA A O 1
ATOM 1840 N N . GLY A 1 238 ? 10.344 15.697 14.742 1.00 28.69 238 GLY A N 1
ATOM 1841 C CA . GLY A 1 238 ? 10.760 15.230 16.071 1.00 28.69 238 GLY A CA 1
ATOM 1842 C C . GLY A 1 238 ? 10.345 13.775 16.335 1.00 28.69 238 GLY A C 1
ATOM 1843 O O . GLY A 1 238 ? 9.368 13.304 15.752 1.00 28.69 238 GLY A O 1
ATOM 1844 N N . ASP A 1 239 ? 11.094 13.073 17.190 1.00 36.94 239 ASP A N 1
ATOM 1845 C CA . ASP A 1 239 ? 10.791 11.711 17.664 1.00 36.94 239 ASP A CA 1
ATOM 1846 C C . ASP A 1 239 ? 9.823 11.755 18.855 1.00 36.94 239 ASP A C 1
ATOM 1848 O O . ASP A 1 239 ? 10.048 12.536 19.777 1.00 36.94 239 ASP A O 1
ATOM 1852 N N . MET A 1 240 ? 8.783 10.908 18.885 1.00 36.09 240 MET A N 1
ATOM 1853 C CA . MET A 1 240 ? 7.859 10.835 20.032 1.00 36.09 240 MET A CA 1
ATOM 1854 C C . MET A 1 240 ? 7.282 9.425 20.271 1.00 36.09 240 MET A C 1
ATOM 1856 O O . MET A 1 240 ? 6.589 8.889 19.404 1.00 36.09 240 MET A O 1
ATOM 1860 N N . PRO A 1 241 ? 7.463 8.855 21.475 1.00 31.94 241 PRO A N 1
ATOM 1861 C CA . PRO A 1 241 ? 6.572 7.855 22.050 1.00 31.94 241 PRO A CA 1
ATOM 1862 C C . PRO A 1 241 ? 5.386 8.529 22.774 1.00 31.94 241 PRO A C 1
ATOM 1864 O O . PRO A 1 241 ? 5.572 9.503 23.499 1.00 31.94 241 PRO A O 1
ATOM 1867 N N . GLY A 1 242 ? 4.167 7.995 22.615 1.00 39.56 242 GLY A N 1
ATOM 1868 C CA . GLY A 1 242 ? 3.023 8.297 23.499 1.00 39.56 242 GLY A CA 1
ATOM 1869 C C . GLY A 1 242 ? 2.014 9.368 23.054 1.00 39.56 242 GLY A C 1
ATOM 1870 O O . GLY A 1 242 ? 1.148 9.717 23.848 1.00 39.56 242 GLY A O 1
ATOM 1871 N N . LYS A 1 243 ? 2.067 9.877 21.816 1.00 38.47 243 LYS A N 1
ATOM 1872 C CA . LYS A 1 243 ? 1.045 10.797 21.270 1.00 38.47 243 LYS A CA 1
ATOM 1873 C C . LYS A 1 243 ? 0.482 10.276 19.953 1.00 38.47 243 LYS A C 1
ATOM 1875 O O . LYS A 1 243 ? 1.247 9.822 19.103 1.00 38.47 243 LYS A O 1
ATOM 1880 N N . LEU A 1 244 ? -0.840 10.349 19.784 1.00 40.94 244 LEU A N 1
ATOM 1881 C CA . LEU A 1 244 ? -1.538 9.876 18.591 1.00 40.94 244 LEU A CA 1
ATOM 1882 C C . LEU A 1 244 ? -2.198 11.045 17.858 1.00 40.94 244 LEU A C 1
ATOM 1884 O O . LEU A 1 244 ? -3.077 11.711 18.398 1.00 40.94 244 LEU A O 1
ATOM 1888 N N . TYR A 1 245 ? -1.784 11.281 16.615 1.00 42.91 245 TYR A N 1
ATOM 1889 C CA . TYR A 1 245 ? -2.394 12.303 15.769 1.00 42.91 245 TYR A CA 1
ATOM 1890 C C . TYR A 1 245 ? -3.699 11.769 15.175 1.00 42.91 245 TYR A C 1
ATOM 1892 O O . TYR A 1 245 ? -3.722 10.727 14.516 1.00 42.91 245 TYR A O 1
ATOM 1900 N N . ALA A 1 246 ? -4.794 12.467 15.467 1.00 45.22 246 ALA A N 1
ATOM 1901 C CA . ALA A 1 246 ? -6.146 12.016 15.181 1.00 45.22 246 ALA A CA 1
ATOM 1902 C C . ALA A 1 246 ? -6.583 12.439 13.767 1.00 45.22 246 ALA A C 1
ATOM 1904 O O . ALA A 1 246 ? -7.034 13.558 13.543 1.00 45.22 246 ALA A O 1
ATOM 1905 N N . ALA A 1 247 ? -6.435 11.525 12.809 1.00 48.75 247 ALA A N 1
ATOM 1906 C CA . ALA A 1 247 ? -7.213 11.518 11.567 1.00 48.75 247 ALA A CA 1
ATOM 1907 C C . ALA A 1 247 ? -7.648 10.083 11.246 1.00 48.75 247 ALA A C 1
ATOM 1909 O O . ALA A 1 247 ? -8.806 9.815 10.919 1.00 48.75 247 ALA A O 1
ATOM 1910 N N . THR A 1 248 ? -6.731 9.129 11.406 1.00 49.62 248 THR A N 1
ATOM 1911 C CA . THR A 1 248 ? -6.991 7.692 11.349 1.00 49.62 248 THR A CA 1
ATOM 1912 C C . THR A 1 248 ? -6.036 6.961 12.289 1.00 49.62 248 THR A C 1
ATOM 1914 O O . THR A 1 248 ? -4.882 7.344 12.455 1.00 49.62 248 THR A O 1
ATOM 1917 N N . THR A 1 249 ? -6.509 5.902 12.939 1.00 49.62 249 THR A N 1
ATOM 1918 C CA . THR A 1 249 ? -5.713 5.116 13.885 1.00 49.62 249 THR A CA 1
ATOM 1919 C C . THR A 1 249 ? -5.801 3.636 13.571 1.00 49.62 249 THR A C 1
ATOM 1921 O O . THR A 1 249 ? -6.890 3.114 13.339 1.00 49.62 249 THR A O 1
ATOM 1924 N N . VAL A 1 250 ? -4.658 2.952 13.641 1.00 47.88 250 VAL A N 1
ATOM 1925 C CA . VAL A 1 250 ? -4.611 1.489 13.707 1.00 47.88 250 VAL A CA 1
ATOM 1926 C C . VAL A 1 250 ? -4.135 1.068 15.089 1.00 47.88 250 VAL A C 1
ATOM 1928 O O . VAL A 1 250 ? -3.061 1.480 15.530 1.00 47.88 250 VAL A O 1
ATOM 1931 N N . ALA A 1 251 ? -4.939 0.248 15.762 1.00 46.62 251 ALA A N 1
ATOM 1932 C CA . ALA A 1 251 ? -4.592 -0.389 17.024 1.00 46.62 251 ALA A CA 1
ATOM 1933 C C . ALA A 1 251 ? -4.372 -1.891 16.794 1.00 46.62 251 ALA A C 1
ATOM 1935 O O . ALA A 1 251 ? -5.206 -2.575 16.197 1.00 46.62 251 ALA A O 1
ATOM 1936 N N . THR A 1 252 ? -3.236 -2.400 17.270 1.00 42.22 252 THR A N 1
ATOM 1937 C CA . THR A 1 252 ? -2.845 -3.815 17.158 1.00 42.22 252 THR A CA 1
ATOM 1938 C C . THR A 1 252 ? -2.580 -4.419 18.537 1.00 42.22 252 THR A C 1
ATOM 1940 O O . THR A 1 252 ? -2.327 -3.697 19.502 1.00 42.22 252 THR A O 1
ATOM 1943 N N . ALA A 1 253 ? -2.569 -5.753 18.615 1.00 35.81 253 ALA A N 1
ATOM 1944 C CA . ALA A 1 253 ? -2.388 -6.556 19.833 1.00 35.81 253 ALA A CA 1
ATOM 1945 C C . ALA A 1 253 ? -1.182 -6.208 20.731 1.00 35.81 253 ALA A C 1
ATOM 1947 O O . ALA A 1 253 ? -1.138 -6.625 21.883 1.00 35.81 253 ALA A O 1
ATOM 1948 N N . ARG A 1 254 ? -0.188 -5.458 20.234 1.00 35.53 254 ARG A N 1
ATOM 1949 C CA . ARG A 1 254 ? 0.999 -5.045 21.009 1.00 35.53 254 ARG A CA 1
ATOM 1950 C C . ARG A 1 254 ? 0.865 -3.674 21.680 1.00 35.53 254 ARG A C 1
ATOM 1952 O O . ARG A 1 254 ? 1.867 -3.136 22.136 1.00 35.53 254 ARG A O 1
ATOM 1959 N N . GLY A 1 255 ? -0.323 -3.065 21.677 1.00 34.44 255 GLY A N 1
ATOM 1960 C CA . GLY A 1 255 ? -0.515 -1.700 22.188 1.00 34.44 255 GLY A CA 1
ATOM 1961 C C . GLY A 1 255 ? 0.188 -0.629 21.343 1.00 34.44 255 GLY A C 1
ATOM 1962 O O . GLY A 1 255 ? 0.218 0.541 21.715 1.00 34.44 255 GLY A O 1
ATOM 1963 N N . HIS A 1 256 ? 0.748 -1.004 20.187 1.00 41.44 256 HIS A N 1
ATOM 1964 C CA . HIS A 1 256 ? 1.285 -0.051 19.229 1.00 41.44 256 HIS A CA 1
ATOM 1965 C C . HIS A 1 256 ? 0.120 0.603 18.502 1.00 41.44 256 HIS A C 1
ATOM 1967 O O . HIS A 1 256 ? -0.547 -0.019 17.671 1.00 41.44 256 HIS A O 1
ATOM 1973 N N . VAL A 1 257 ? -0.110 1.859 18.861 1.00 45.28 257 VAL A N 1
ATOM 1974 C CA . VAL A 1 257 ? -1.039 2.744 18.184 1.00 45.28 257 VAL A CA 1
ATOM 1975 C C . VAL A 1 257 ? -0.223 3.587 17.215 1.00 45.28 257 VAL A C 1
ATOM 1977 O O . VAL A 1 257 ? 0.641 4.358 17.631 1.00 45.28 257 VAL A O 1
ATOM 1980 N N . THR A 1 258 ? -0.460 3.417 15.920 1.00 47.72 258 THR A N 1
ATOM 1981 C CA . THR A 1 258 ? 0.146 4.276 14.898 1.00 47.72 258 THR A CA 1
ATOM 1982 C C . THR A 1 258 ? -0.929 5.180 14.324 1.00 47.72 258 THR A C 1
ATOM 1984 O O . THR A 1 258 ? -1.937 4.689 13.806 1.00 47.72 258 THR A O 1
ATOM 1987 N N . GLY A 1 259 ? -0.713 6.490 14.432 1.00 40.31 259 GLY A N 1
ATOM 1988 C CA . GLY A 1 259 ? -1.511 7.483 13.722 1.00 40.31 259 GLY A CA 1
ATOM 1989 C C . GLY A 1 259 ? -1.126 7.469 12.250 1.00 40.31 259 GLY A C 1
ATOM 1990 O O . GLY A 1 259 ? 0.060 7.344 11.930 1.00 40.31 259 GLY A O 1
ATOM 1991 N N . VAL A 1 260 ? -2.127 7.555 11.377 1.00 39.06 260 VAL A N 1
ATOM 1992 C CA . VAL A 1 260 ? -1.948 7.888 9.961 1.00 39.06 260 VAL A CA 1
ATOM 1993 C C . VAL A 1 260 ? -2.507 9.274 9.745 1.00 39.06 260 VAL A C 1
ATOM 1995 O O . VAL A 1 260 ? -3.692 9.500 10.088 1.00 39.06 260 VAL A O 1
#

Organism: NCBI:txid412755

Secondary structure (DSSP, 8-state):
--EE-TT--BSBEEES-TTSTTTTT--SSTTB--STT---BSSPEEPPSSSSEEEEEEEEETTEEEEEEEEEEEETTEEEEEE-B-HHHHTTT-HHHHHHHHHHHT---------EEEES-THHHHTTT---PBPPTT--GGGGTT-SEEEEEHHHHHT--HHHHHHHHHHHHTT-EEEEES--GGGHHHHHHHHTS--EEEEP--SB---SSTTSGGGTT--TTT-B-SSS--------SSEEEETEEEEETTS-EEE-

Radius of gyration: 20.73 Å; chains: 1; bounding box: 49×39×53 Å

pLDDT: mean 79.41, std 18.01, range [28.69, 97.12]

Foldseek 3Di:
DKDWQQADWALFKAFQACVPLLNPVHGSVLRHQFPDVSTFFGRWIFDDLAAQKFAGMFGADVPGRRTGQWMWHDDDAFIDIDGRTCLPVCLVPRVSSVSSVVSVVVDDGPDGDAQEEEAEDCVVCVRRVDDHHHADLPDALVSCPRHQEYEYELVSLVVDDPRVLVSLLVSQLVWHKYKYAAHDQVSQVSVCSSLVHREGEDAAQAQFDADPDRNDDPNNRHHSSSRGHPGGDDDDDDDDDGYEYPGMWMQHNVSDIHHD